Protein AF-A0A9W8DSB2-F1 (afdb_monomer_lite)

Sequence (315 aa):
MNAPDRFEMFVLPEGVKKISMTKDTKLPNCMVFDIQKEDHTIGNTLRYKLLENPKVLYAAYKVPHPLEYHTLVKVQTTPDTTPLAALQSAIQQLIIEYGNIRTKFEMELVRVRPTAGSAAAGAGSSQYDQSGADATGGYGMSQGSSVGANIDSADTLEDVTVTIDLEENTSARDISVVFGKNSIKAGLKGQKPIIDGLLSQAIDVEESTWSIADKKQLEIHLEKANKQKWWDCVIKGDPKIDTTKLVPDNSRLSDLDSEARAAVEKMMYDQRQKLAGNPTSDEQKRQEVFRKFQEQHPEMDFSNAKFGGFLNQSS

Foldseek 3Di:
DPQDDPCLLADDDPPDDQWDKDADPVDPLKIKIKGASADCVVQVLLQVLLVVDPQWPDWHKDDPDPSGNIMIIMTHGHPVDHRVVSSVVSVVVVVVVVVVVVVVVVVVCVVPPPPPDDDDDDDDDDDDDDDDDDDDDDDDDDDDDDDDWPWAWDWDLWKIKTKTWDDAPDDPVQWDWDDDQFWIFIDGPPDDTPGGAGAQHGFDRVPWDWDDDPSTMIMTMTTGPRSLDIGQPGHPPDPGRPCVPDPPPPPPLPVDDPVSSVVVVLVVQQVVCVVVVHHGPVRVVVVVVVVVVCVVCVVDDCQPPDDPPDNPPDD

Secondary structure (DSSP, 8-state):
--PPPGGGGTPPPTT--SEEEEE-SSSTTEEEEEEET--HHHHHHHHHHHHTSTTEEEEEEE-S-TTS-EEEEEEEE-TTS-HHHHHHHHHHHHHHHHHHHHHHHHHHHHHHS--SS---------------------------------EEEEE-SSEEEEEEE--TT--GGGEEEEEETTEEEEEETTS--SEEEEBSS-EEEEEEEEEEETTTEEEEEEEESSTT---S-SBTTSPPP-GGG----GGGTTSS-HHHHHHHHHHHHHHHHHHTTPPPHHHHHHHHHHHHHHHH-TTS--TT---TT------

Radius of gyration: 28.66 Å; chains: 1; bounding box: 54×84×80 Å

Structure (mmCIF, N/CA/C/O backbone):
data_AF-A0A9W8DSB2-F1
#
_entry.id   AF-A0A9W8DSB2-F1
#
loop_
_atom_site.group_PDB
_atom_site.id
_atom_site.type_symbol
_atom_site.label_atom_id
_atom_site.label_alt_id
_atom_site.label_comp_id
_atom_site.label_asym_id
_atom_site.label_entity_id
_atom_site.label_seq_id
_atom_site.pdbx_PDB_ins_code
_atom_site.Cartn_x
_atom_site.Cartn_y
_atom_site.Cartn_z
_atom_site.occupancy
_atom_site.B_iso_or_equiv
_atom_site.auth_seq_id
_atom_site.auth_comp_id
_atom_site.auth_asym_id
_atom_site.auth_atom_id
_atom_site.pdbx_PDB_model_num
ATOM 1 N N . MET A 1 1 ? 32.624 0.885 -1.873 1.00 71.44 1 MET A N 1
ATOM 2 C CA . MET A 1 1 ? 32.753 2.279 -2.348 1.00 71.44 1 MET A CA 1
ATOM 3 C C . MET A 1 1 ? 31.712 2.651 -3.417 1.00 71.44 1 MET A C 1
ATOM 5 O O . MET A 1 1 ? 31.837 3.719 -3.984 1.00 71.44 1 MET A O 1
ATOM 9 N N . ASN A 1 2 ? 30.672 1.827 -3.650 1.00 83.81 2 ASN A N 1
ATOM 10 C CA . ASN A 1 2 ? 29.614 2.085 -4.648 1.00 83.81 2 ASN A CA 1
ATOM 11 C C . ASN A 1 2 ? 28.208 2.131 -4.015 1.00 83.81 2 ASN A C 1
ATOM 13 O O . ASN A 1 2 ? 27.216 1.933 -4.707 1.00 83.81 2 ASN A O 1
ATOM 17 N N . ALA A 1 3 ? 28.121 2.289 -2.691 1.00 82.88 3 ALA A N 1
ATOM 18 C CA . ALA A 1 3 ? 26.828 2.464 -2.044 1.00 82.88 3 ALA A CA 1
ATOM 19 C C . ALA A 1 3 ? 26.376 3.913 -2.287 1.00 82.88 3 ALA A C 1
ATOM 21 O O . ALA A 1 3 ? 27.183 4.808 -2.024 1.00 82.88 3 ALA A O 1
ATOM 22 N N . PRO A 1 4 ? 25.153 4.138 -2.794 1.00 83.38 4 PRO A N 1
ATOM 23 C CA . PRO A 1 4 ? 24.618 5.482 -2.967 1.00 83.38 4 PRO A CA 1
ATOM 24 C C . PRO A 1 4 ? 24.458 6.177 -1.613 1.00 83.38 4 PRO A C 1
ATOM 26 O O . PRO A 1 4 ? 24.331 5.521 -0.569 1.00 83.38 4 PRO A O 1
ATOM 29 N N . ASP A 1 5 ? 24.447 7.506 -1.627 1.00 88.06 5 ASP A N 1
ATOM 30 C CA . ASP A 1 5 ? 24.280 8.274 -0.402 1.00 88.06 5 ASP A CA 1
ATOM 31 C C . ASP A 1 5 ? 22.864 8.101 0.162 1.00 88.06 5 ASP A C 1
ATOM 33 O O . ASP A 1 5 ? 21.866 8.096 -0.558 1.00 88.06 5 ASP A O 1
ATOM 37 N N . ARG A 1 6 ? 22.743 7.997 1.493 1.00 88.12 6 ARG A N 1
ATOM 38 C CA . ARG A 1 6 ? 21.449 7.731 2.153 1.00 88.12 6 ARG A CA 1
ATOM 39 C C . ARG A 1 6 ? 20.383 8.786 1.855 1.00 88.12 6 ARG A C 1
ATOM 41 O O . ARG A 1 6 ? 19.202 8.462 1.838 1.00 88.12 6 ARG A O 1
ATOM 48 N N . PHE A 1 7 ? 20.771 10.044 1.636 1.00 87.69 7 PHE A N 1
ATOM 49 C CA . PHE A 1 7 ? 19.803 11.104 1.342 1.00 87.69 7 PHE A CA 1
ATOM 50 C C . PHE A 1 7 ? 19.106 10.894 -0.008 1.00 87.69 7 PHE A C 1
ATOM 52 O O . PHE A 1 7 ? 17.983 11.360 -0.193 1.00 87.69 7 PHE A O 1
ATOM 59 N N . GLU A 1 8 ? 19.717 10.149 -0.936 1.00 85.75 8 GLU A N 1
ATOM 60 C CA . GLU A 1 8 ? 19.116 9.835 -2.233 1.00 85.75 8 GLU A CA 1
ATOM 61 C C . GLU A 1 8 ? 17.850 8.981 -2.105 1.00 85.75 8 GLU A C 1
ATOM 63 O O . GLU A 1 8 ? 17.114 8.851 -3.082 1.00 85.75 8 GLU A O 1
ATOM 68 N N . MET A 1 9 ? 17.572 8.424 -0.922 1.00 84.94 9 MET A N 1
ATOM 69 C CA . MET A 1 9 ? 16.343 7.690 -0.617 1.00 84.94 9 MET A CA 1
ATOM 70 C C . MET A 1 9 ? 15.102 8.588 -0.648 1.00 84.94 9 MET A C 1
ATOM 72 O O . MET A 1 9 ? 14.045 8.159 -1.099 1.00 84.94 9 MET A O 1
ATOM 76 N N . PHE A 1 10 ? 15.232 9.843 -0.207 1.00 87.69 10 PHE A N 1
ATOM 77 C CA . PHE A 1 10 ? 14.092 10.744 0.005 1.00 87.69 10 PHE A CA 1
ATOM 78 C C . PHE A 1 10 ? 14.250 12.118 -0.662 1.00 87.69 10 PHE A C 1
ATOM 80 O O . PHE A 1 10 ? 13.258 12.814 -0.882 1.00 87.69 10 PHE A O 1
ATOM 87 N N . VAL A 1 11 ? 15.471 12.525 -1.025 1.00 89.56 11 VAL A N 1
ATOM 88 C CA . VAL A 1 11 ? 15.722 13.798 -1.712 1.00 89.56 11 VAL A CA 1
ATOM 89 C C . VAL A 1 11 ? 15.576 13.618 -3.216 1.00 89.56 11 VAL A C 1
ATOM 91 O O . VAL A 1 11 ? 16.201 12.743 -3.819 1.00 89.56 11 VAL A O 1
ATOM 94 N N . LEU A 1 12 ? 14.763 14.472 -3.841 1.00 91.06 12 LEU A N 1
ATOM 95 C CA . LEU A 1 12 ? 14.655 14.499 -5.293 1.00 91.06 12 LEU A CA 1
ATOM 96 C C . LEU A 1 12 ? 15.868 15.184 -5.933 1.00 91.06 12 LEU A C 1
ATOM 98 O O . LEU A 1 12 ? 16.199 16.301 -5.533 1.00 91.06 12 LEU A O 1
ATOM 102 N N . PRO A 1 13 ? 16.488 14.566 -6.954 1.00 87.94 13 PRO A N 1
ATOM 103 C CA . PRO A 1 13 ? 17.501 15.223 -7.766 1.00 87.94 13 PRO A CA 1
ATOM 104 C C . PRO A 1 13 ? 16.921 16.411 -8.536 1.00 87.94 13 PRO A C 1
ATOM 106 O O . PRO A 1 13 ? 15.733 16.442 -8.875 1.00 87.94 13 PRO A O 1
ATOM 109 N N . GLU A 1 14 ? 17.780 17.372 -8.864 1.00 89.75 14 GLU A N 1
ATOM 110 C CA . GLU A 1 14 ? 17.398 18.530 -9.666 1.00 89.75 14 GLU A CA 1
ATOM 111 C C . GLU A 1 14 ? 16.866 18.094 -11.044 1.00 89.75 14 GLU A C 1
ATOM 113 O O . GLU A 1 14 ? 17.413 17.208 -11.699 1.00 89.75 14 GLU A O 1
ATOM 118 N N . GLY A 1 15 ? 15.749 18.688 -11.473 1.00 90.06 15 GLY A N 1
ATOM 119 C CA . GLY A 1 15 ? 15.098 18.371 -12.749 1.00 90.06 15 GLY A CA 1
ATOM 120 C C . GLY A 1 15 ? 14.190 17.132 -12.747 1.00 90.06 15 GLY A C 1
ATOM 121 O O . GLY A 1 15 ? 13.459 16.927 -13.718 1.00 90.06 15 GLY A O 1
ATOM 122 N N . VAL A 1 16 ? 14.156 16.336 -11.670 1.00 90.81 16 VAL A N 1
ATOM 123 C CA . VAL A 1 16 ? 13.262 15.170 -11.553 1.00 90.81 16 VAL A CA 1
ATOM 124 C C . VAL A 1 16 ? 11.917 15.584 -10.947 1.00 90.81 16 VAL A C 1
ATOM 126 O O . VAL A 1 16 ? 11.853 16.276 -9.933 1.00 90.81 16 VAL A O 1
ATOM 129 N N . LYS A 1 17 ? 10.807 15.152 -11.559 1.00 94.00 17 LYS A N 1
ATOM 130 C CA . LYS A 1 17 ? 9.456 15.372 -11.011 1.00 94.00 17 LYS A CA 1
ATOM 131 C C . LYS A 1 17 ? 9.128 14.319 -9.955 1.00 94.00 17 LYS A C 1
ATOM 133 O O . LYS A 1 17 ? 9.398 13.143 -10.168 1.00 94.00 17 LYS A O 1
ATOM 138 N N . LYS A 1 18 ? 8.447 14.723 -8.873 1.00 94.44 18 LYS A N 1
ATOM 139 C CA . LYS A 1 18 ? 7.956 13.797 -7.830 1.00 94.44 18 LYS A CA 1
ATOM 140 C C . LYS A 1 18 ? 7.034 12.722 -8.385 1.00 94.44 18 LYS A C 1
ATOM 142 O O . LYS A 1 18 ? 7.119 11.578 -7.962 1.00 94.44 18 LYS A O 1
ATOM 147 N N . ILE A 1 19 ? 6.158 13.098 -9.312 1.00 95.94 19 ILE A N 1
ATOM 148 C CA . ILE A 1 19 ? 5.209 12.181 -9.936 1.00 95.94 19 ILE A CA 1
ATOM 149 C C . ILE A 1 19 ? 5.283 12.362 -11.446 1.00 95.94 19 ILE A C 1
ATOM 151 O O . ILE A 1 19 ? 5.191 13.486 -11.952 1.00 95.94 19 ILE A O 1
ATOM 155 N N . SER A 1 20 ? 5.409 11.253 -12.164 1.00 95.94 20 SER A N 1
ATOM 156 C CA . SER A 1 20 ? 5.151 11.194 -13.599 1.00 95.94 20 SER A CA 1
ATOM 157 C C . SER A 1 20 ? 3.999 10.231 -13.885 1.00 95.94 20 SER A C 1
ATOM 159 O O . SER A 1 20 ? 3.699 9.347 -13.084 1.00 95.94 20 SER A O 1
ATOM 161 N N . MET A 1 21 ? 3.286 10.455 -14.989 1.00 95.88 21 MET A N 1
ATOM 162 C CA . MET A 1 21 ? 2.098 9.679 -15.340 1.00 95.88 21 MET A CA 1
ATOM 163 C C . MET A 1 21 ? 2.177 9.195 -16.782 1.00 95.88 21 MET A C 1
ATOM 165 O O . MET A 1 21 ? 2.425 9.980 -17.699 1.00 95.88 21 MET A O 1
ATOM 169 N N . THR A 1 22 ? 1.910 7.909 -16.973 1.00 96.06 22 THR A N 1
ATOM 170 C CA . THR A 1 22 ? 1.941 7.246 -18.276 1.00 96.06 22 THR A CA 1
ATOM 171 C C . THR A 1 22 ? 0.626 6.511 -18.481 1.00 96.06 22 THR A C 1
ATOM 173 O O . THR A 1 22 ? 0.212 5.713 -17.642 1.00 96.06 22 THR A O 1
ATOM 176 N N . LYS A 1 23 ? -0.061 6.783 -19.593 1.00 95.00 23 LYS A N 1
ATOM 177 C CA . LYS A 1 23 ? -1.275 6.041 -19.963 1.00 95.00 23 LYS A CA 1
ATOM 178 C C . LYS A 1 23 ? -0.891 4.633 -20.413 1.00 95.00 23 LYS A C 1
ATOM 180 O O . LYS A 1 23 ? 0.053 4.477 -21.185 1.00 95.00 23 LYS A O 1
ATOM 185 N N . ASP A 1 24 ? -1.624 3.625 -19.953 1.00 88.31 24 ASP A N 1
ATOM 186 C CA . ASP A 1 24 ? -1.432 2.254 -20.424 1.00 88.31 24 ASP A CA 1
ATOM 187 C C . ASP A 1 24 ? -2.082 2.106 -21.808 1.00 88.31 24 ASP A C 1
ATOM 189 O O . ASP A 1 24 ? -3.239 2.474 -22.006 1.00 88.31 24 ASP A O 1
ATOM 193 N N . THR A 1 25 ? -1.328 1.612 -22.789 1.00 90.69 25 THR A N 1
ATOM 194 C CA . THR A 1 25 ? -1.820 1.430 -24.164 1.00 90.69 25 THR A CA 1
ATOM 195 C C . THR A 1 25 ? -2.584 0.124 -24.353 1.00 90.69 25 THR A C 1
ATOM 197 O O . THR A 1 25 ? -3.307 -0.017 -25.336 1.00 90.69 25 THR A O 1
ATOM 200 N N . LYS A 1 26 ? -2.428 -0.836 -23.434 1.00 89.38 26 LYS A N 1
ATOM 201 C CA . LYS A 1 26 ? -3.047 -2.164 -23.506 1.00 89.38 26 LYS A CA 1
ATOM 202 C C . LYS A 1 26 ? -4.415 -2.191 -22.837 1.00 89.38 26 LYS A C 1
ATOM 204 O O . LYS A 1 26 ? -5.264 -2.979 -23.241 1.00 89.38 26 LYS A O 1
ATOM 209 N N . LEU A 1 27 ? -4.619 -1.367 -21.809 1.00 89.44 27 LEU A N 1
ATOM 210 C CA . LEU A 1 27 ? -5.852 -1.345 -21.025 1.00 89.44 27 LEU A CA 1
ATOM 211 C C . LEU A 1 27 ? -6.581 -0.003 -21.160 1.00 89.44 27 LEU A C 1
ATOM 213 O O . LEU A 1 27 ? -5.971 1.048 -20.951 1.00 89.44 27 LEU A O 1
ATOM 217 N N . PRO A 1 28 ? -7.896 -0.008 -21.448 1.00 93.12 28 PRO A N 1
ATOM 218 C CA . PRO A 1 28 ? -8.671 1.219 -21.491 1.00 93.12 28 PRO A CA 1
ATOM 219 C C . PRO A 1 28 ? -8.768 1.835 -20.094 1.00 93.12 28 PRO A C 1
ATOM 221 O O . PRO A 1 28 ? -8.878 1.128 -19.089 1.00 93.12 28 PRO A O 1
ATOM 224 N N . ASN A 1 29 ? -8.760 3.168 -20.058 1.00 94.31 29 ASN A N 1
ATOM 225 C CA . ASN A 1 29 ? -8.905 3.968 -18.843 1.00 94.31 29 ASN A CA 1
ATOM 226 C C . ASN A 1 29 ? -7.949 3.547 -17.712 1.00 94.31 29 ASN A C 1
ATOM 228 O O . ASN A 1 29 ? -8.331 3.436 -16.546 1.00 94.31 29 ASN A O 1
ATOM 232 N N . CYS A 1 30 ? -6.698 3.275 -18.082 1.00 95.75 30 CYS A N 1
ATOM 233 C CA . CYS A 1 30 ? -5.659 2.832 -17.172 1.00 95.75 30 CYS A CA 1
ATOM 234 C C . CYS A 1 30 ? -4.440 3.760 -17.237 1.00 95.75 30 CYS A C 1
ATOM 236 O O . CYS A 1 30 ? -4.048 4.247 -18.302 1.00 95.75 30 CYS A O 1
ATOM 238 N N . MET A 1 31 ? -3.850 4.027 -16.075 1.00 96.62 31 MET A N 1
ATOM 239 C CA . MET A 1 31 ? -2.702 4.910 -15.917 1.00 96.62 31 MET A CA 1
ATOM 240 C C . MET A 1 31 ? -1.724 4.323 -14.905 1.00 96.62 31 MET A C 1
ATOM 242 O O . MET A 1 31 ? -2.127 3.728 -13.906 1.00 96.62 31 MET A O 1
ATOM 246 N N . VAL A 1 32 ? -0.437 4.507 -15.174 1.00 96.56 32 VAL A N 1
ATOM 247 C CA . VAL A 1 32 ? 0.658 4.199 -14.258 1.00 96.56 32 VAL A CA 1
ATOM 248 C C . VAL A 1 32 ? 1.235 5.515 -13.756 1.00 96.56 32 VAL A C 1
ATOM 250 O O . VAL A 1 32 ? 1.594 6.381 -14.554 1.00 96.56 32 VAL A O 1
ATOM 253 N N . PHE A 1 33 ? 1.312 5.652 -12.440 1.00 97.44 33 PHE A N 1
ATOM 254 C CA . PHE A 1 33 ? 1.936 6.762 -11.738 1.00 97.44 33 PHE A CA 1
ATOM 255 C C . PHE A 1 33 ? 3.288 6.297 -11.211 1.00 97.44 33 PHE A C 1
ATOM 257 O O . PHE A 1 33 ? 3.345 5.356 -10.425 1.00 97.44 33 PHE A O 1
ATOM 264 N N . ASP A 1 34 ? 4.363 6.938 -11.651 1.00 96.56 34 ASP A N 1
ATOM 265 C CA . ASP A 1 34 ? 5.704 6.730 -11.108 1.00 96.56 34 ASP A CA 1
ATOM 266 C C . ASP A 1 34 ? 5.967 7.806 -10.057 1.00 96.56 34 ASP A C 1
ATOM 268 O O . ASP A 1 34 ? 6.011 8.997 -10.384 1.00 96.56 34 ASP A O 1
ATOM 272 N N . ILE A 1 35 ? 6.065 7.376 -8.800 1.00 96.62 35 ILE A N 1
ATOM 273 C CA . ILE A 1 35 ? 6.246 8.232 -7.634 1.00 96.62 35 ILE A CA 1
ATOM 274 C C . ILE A 1 35 ? 7.690 8.090 -7.161 1.00 96.62 35 ILE A C 1
ATOM 276 O O . ILE A 1 35 ? 8.095 7.066 -6.612 1.00 96.62 35 ILE A O 1
ATOM 280 N N . GLN A 1 36 ? 8.462 9.145 -7.380 1.00 96.44 36 GLN A N 1
ATOM 281 C CA . GLN A 1 36 ? 9.886 9.203 -7.091 1.00 96.44 36 GLN A CA 1
ATOM 282 C C . GLN A 1 36 ? 10.143 9.422 -5.605 1.00 96.44 36 GLN A C 1
ATOM 284 O O . GLN A 1 36 ? 9.466 10.222 -4.960 1.00 96.44 36 GLN A O 1
ATOM 289 N N . LYS A 1 37 ? 11.196 8.796 -5.090 1.00 94.56 37 LYS A N 1
ATOM 290 C CA . LYS A 1 37 ? 11.661 8.910 -3.701 1.00 94.56 37 LYS A CA 1
ATOM 291 C C . LYS A 1 37 ? 10.574 8.529 -2.702 1.00 94.56 37 LYS A C 1
ATOM 293 O O . LYS A 1 37 ? 10.278 9.298 -1.795 1.00 94.56 37 LYS A O 1
ATOM 298 N N . GLU A 1 38 ? 9.919 7.405 -2.971 1.00 95.19 38 GLU A N 1
ATOM 299 C CA . GLU A 1 38 ? 8.872 6.803 -2.146 1.00 95.19 38 GLU A CA 1
ATOM 300 C C . GLU A 1 38 ? 8.970 5.280 -2.216 1.00 95.19 38 GLU A C 1
ATOM 302 O O . GLU A 1 38 ? 9.441 4.718 -3.210 1.00 95.19 38 GLU A O 1
ATOM 307 N N . ASP A 1 39 ? 8.466 4.623 -1.180 1.00 92.81 39 ASP A N 1
ATOM 308 C CA . ASP A 1 39 ? 8.553 3.182 -0.981 1.00 92.81 39 ASP A CA 1
ATOM 309 C C . ASP A 1 39 ? 7.169 2.542 -0.743 1.00 92.81 39 ASP A C 1
ATOM 311 O O . ASP A 1 39 ? 6.109 3.099 -1.067 1.00 92.81 39 ASP A O 1
ATOM 315 N N . HIS A 1 40 ? 7.178 1.334 -0.171 1.00 93.31 40 HIS A N 1
ATOM 316 C CA . HIS A 1 40 ? 5.978 0.579 0.171 1.00 93.31 40 HIS A CA 1
ATOM 317 C C . HIS A 1 40 ? 5.023 1.349 1.090 1.00 93.31 40 HIS A C 1
ATOM 319 O O . HIS A 1 40 ? 3.821 1.101 1.015 1.00 93.31 40 HIS A O 1
ATOM 325 N N . THR A 1 41 ? 5.511 2.294 1.898 1.00 91.06 41 THR A N 1
ATOM 326 C CA . THR A 1 41 ? 4.692 3.091 2.819 1.00 91.06 41 THR A CA 1
ATOM 327 C C . THR A 1 41 ? 3.590 3.818 2.058 1.00 91.06 41 THR A C 1
ATOM 329 O O . THR A 1 41 ? 2.405 3.626 2.334 1.00 91.06 41 THR A O 1
ATOM 332 N N . ILE A 1 42 ? 3.950 4.600 1.036 1.00 93.62 42 ILE A N 1
ATOM 333 C CA . ILE A 1 42 ? 2.967 5.300 0.201 1.00 93.62 42 ILE A CA 1
ATOM 334 C C . ILE A 1 42 ? 2.313 4.340 -0.793 1.00 93.62 42 ILE A C 1
ATOM 336 O O . ILE A 1 42 ? 1.100 4.410 -0.997 1.00 93.62 42 ILE A O 1
ATOM 340 N N . GLY A 1 43 ? 3.081 3.425 -1.391 1.00 92.38 43 GLY A N 1
ATOM 341 C CA . GLY A 1 43 ? 2.567 2.487 -2.391 1.00 92.38 43 GLY A CA 1
ATOM 342 C C . GLY A 1 43 ? 1.398 1.643 -1.883 1.00 92.38 43 GLY A C 1
ATOM 343 O O . GLY A 1 43 ? 0.335 1.602 -2.510 1.00 92.38 43 GLY A O 1
ATOM 344 N N . ASN A 1 44 ? 1.575 1.014 -0.722 1.00 92.50 44 ASN A N 1
ATOM 345 C CA . ASN A 1 44 ? 0.574 0.141 -0.122 1.00 92.50 44 ASN A CA 1
ATOM 346 C C . ASN A 1 44 ? -0.629 0.934 0.395 1.00 92.50 44 ASN A C 1
ATOM 348 O O . ASN A 1 44 ? -1.773 0.565 0.131 1.00 92.50 44 ASN A O 1
ATOM 352 N N . THR A 1 45 ? -0.377 2.071 1.050 1.00 94.06 45 THR A N 1
ATOM 353 C CA . THR A 1 45 ? -1.432 2.960 1.559 1.00 94.06 45 THR A CA 1
ATOM 354 C C . THR A 1 45 ? -2.347 3.442 0.433 1.00 94.06 45 THR A C 1
ATOM 356 O O . THR A 1 45 ? -3.572 3.345 0.531 1.00 94.06 45 THR A O 1
ATOM 359 N N . LEU A 1 46 ? -1.770 3.911 -0.678 1.00 96.12 46 LEU A N 1
ATOM 360 C CA . LEU A 1 46 ? -2.548 4.333 -1.841 1.00 96.12 46 LEU A CA 1
ATOM 361 C C . LEU A 1 46 ? -3.304 3.166 -2.468 1.00 96.12 46 LEU A C 1
ATOM 363 O O . LEU A 1 46 ? -4.464 3.338 -2.835 1.00 96.12 46 LEU A O 1
ATOM 367 N N . ARG A 1 47 ? -2.678 1.987 -2.585 1.00 94.94 47 ARG A N 1
ATOM 368 C CA . ARG A 1 47 ? -3.340 0.792 -3.124 1.00 94.94 47 ARG A CA 1
ATOM 369 C C . ARG A 1 47 ? -4.599 0.461 -2.330 1.00 94.94 47 ARG A C 1
ATOM 371 O O . ARG A 1 47 ? -5.652 0.322 -2.945 1.00 94.94 47 ARG A O 1
ATOM 378 N N . TYR A 1 48 ? -4.504 0.352 -1.005 1.00 94.94 48 TYR A N 1
ATOM 379 C CA . TYR A 1 48 ? -5.665 0.042 -0.169 1.00 94.94 48 TYR A CA 1
ATOM 380 C C . TYR A 1 48 ? -6.763 1.084 -0.334 1.00 94.94 48 TYR A C 1
ATOM 382 O O . TYR A 1 48 ? -7.897 0.732 -0.651 1.00 94.94 48 TYR A O 1
ATOM 390 N N . LYS A 1 49 ? -6.406 2.370 -0.251 1.00 96.75 49 LYS A N 1
ATOM 391 C CA . LYS A 1 49 ? -7.394 3.440 -0.372 1.00 96.75 49 LYS A CA 1
ATOM 392 C C . LYS A 1 49 ? -8.077 3.482 -1.738 1.00 96.75 49 LYS A C 1
ATOM 394 O O . LYS A 1 49 ? -9.264 3.778 -1.843 1.00 96.75 49 LYS A O 1
ATOM 399 N N . LEU A 1 50 ? -7.337 3.193 -2.803 1.00 96.44 50 LEU A N 1
ATOM 400 C CA . LEU A 1 50 ? -7.892 3.116 -4.151 1.00 96.44 50 LEU A CA 1
ATOM 401 C C . LEU A 1 50 ? -8.876 1.952 -4.300 1.00 96.44 50 LEU A C 1
ATOM 403 O O . LEU A 1 50 ? -9.890 2.124 -4.970 1.00 96.44 50 LEU A O 1
ATOM 407 N N . LEU A 1 51 ? -8.598 0.801 -3.680 1.00 95.50 51 LEU A N 1
ATOM 408 C CA . LEU A 1 51 ? -9.459 -0.386 -3.747 1.00 95.50 51 LEU A CA 1
ATOM 409 C C . LEU A 1 51 ? -10.780 -0.230 -2.977 1.00 95.50 51 LEU A C 1
ATOM 411 O O . LEU A 1 51 ? -11.727 -0.955 -3.264 1.00 95.50 51 LEU A O 1
ATOM 415 N N . GLU A 1 52 ? -10.889 0.735 -2.062 1.00 94.81 52 GLU A N 1
ATOM 416 C CA . GLU A 1 52 ? -12.167 1.080 -1.418 1.00 94.81 52 GLU A CA 1
ATOM 417 C C . GLU A 1 52 ? -13.141 1.797 -2.367 1.00 94.81 52 GLU A C 1
ATOM 419 O O . GLU A 1 52 ? -14.351 1.816 -2.134 1.00 94.81 52 GLU A O 1
ATOM 424 N N . ASN A 1 53 ? -12.641 2.419 -3.440 1.00 93.19 53 ASN A N 1
ATOM 425 C CA . ASN A 1 53 ? -13.482 3.146 -4.380 1.00 93.19 53 ASN A CA 1
ATOM 426 C C . ASN A 1 53 ? -14.115 2.173 -5.393 1.00 93.19 53 ASN A C 1
ATOM 428 O O . ASN A 1 53 ? -13.398 1.648 -6.244 1.00 93.19 53 ASN A O 1
ATOM 432 N N . PRO A 1 54 ? -15.453 2.009 -5.428 1.00 95.44 54 PRO A N 1
ATOM 433 C CA . PRO A 1 54 ? -16.112 1.059 -6.332 1.00 95.44 54 PRO A CA 1
ATOM 434 C C . PRO A 1 54 ? -15.940 1.404 -7.820 1.00 95.44 54 PRO A C 1
ATOM 436 O O . PRO A 1 54 ? -16.199 0.576 -8.689 1.00 95.44 54 PRO A O 1
ATOM 439 N N . LYS A 1 55 ? -15.509 2.631 -8.144 1.00 95.75 55 LYS A N 1
ATOM 440 C CA . LYS A 1 55 ? -15.200 3.045 -9.520 1.00 95.75 55 LYS A CA 1
ATOM 441 C C . LYS A 1 55 ? -13.799 2.625 -9.971 1.00 95.75 55 LYS A C 1
ATOM 443 O O . LYS A 1 55 ? -13.488 2.801 -11.152 1.00 95.75 55 LYS A O 1
ATOM 448 N N . VAL A 1 56 ? -12.960 2.110 -9.072 1.00 96.44 56 VAL A N 1
ATOM 449 C CA . VAL A 1 56 ? -11.632 1.558 -9.363 1.00 96.44 56 VAL A CA 1
ATOM 450 C C . VAL A 1 56 ? -11.777 0.060 -9.610 1.00 96.44 56 VAL A C 1
ATOM 452 O O . VAL A 1 56 ? -12.195 -0.691 -8.740 1.00 96.44 56 VAL A O 1
ATOM 455 N N . LEU A 1 57 ? -11.431 -0.373 -10.820 1.00 93.06 57 LEU A N 1
ATOM 456 C CA . LEU A 1 57 ? -11.493 -1.778 -11.232 1.00 93.06 57 LEU A CA 1
ATOM 457 C C . LEU A 1 57 ? -10.219 -2.534 -10.856 1.00 93.06 57 LEU A C 1
ATOM 459 O O . LEU A 1 57 ? -10.245 -3.736 -10.614 1.00 93.06 57 LEU A O 1
ATOM 463 N N . TYR A 1 58 ? -9.091 -1.826 -10.853 1.00 93.19 58 TYR A N 1
ATOM 464 C CA . TYR A 1 58 ? -7.788 -2.392 -10.551 1.00 93.19 58 TYR A CA 1
ATOM 465 C C . TYR A 1 58 ? -6.893 -1.324 -9.935 1.00 93.19 58 TYR A C 1
ATOM 467 O O . TYR A 1 58 ? -6.747 -0.232 -10.491 1.00 93.19 58 TYR A O 1
ATOM 475 N N . ALA A 1 59 ? -6.252 -1.662 -8.820 1.00 94.75 59 ALA A N 1
ATOM 476 C CA . ALA A 1 59 ? -5.166 -0.887 -8.249 1.00 94.75 59 ALA A CA 1
ATOM 477 C C . ALA A 1 59 ? -4.078 -1.831 -7.737 1.00 94.75 59 ALA A C 1
ATOM 479 O O . ALA A 1 59 ? -4.327 -2.736 -6.938 1.00 94.75 59 ALA A O 1
ATOM 480 N N . ALA A 1 60 ? -2.854 -1.613 -8.197 1.00 91.31 60 ALA A N 1
ATOM 481 C CA . ALA A 1 60 ? -1.684 -2.335 -7.728 1.00 91.31 60 ALA A CA 1
ATOM 482 C C . ALA A 1 60 ? -0.496 -1.388 -7.662 1.00 91.31 60 ALA A C 1
ATOM 484 O O . ALA A 1 60 ? -0.427 -0.420 -8.422 1.00 91.31 60 ALA A O 1
ATOM 485 N N . TYR A 1 61 ? 0.459 -1.698 -6.795 1.00 95.62 61 TYR A N 1
ATOM 486 C CA . TYR A 1 61 ? 1.737 -1.008 -6.769 1.00 95.62 61 TYR A CA 1
ATOM 487 C C . TYR A 1 61 ? 2.881 -2.011 -6.866 1.00 95.62 61 TYR A C 1
ATOM 489 O O . TYR A 1 61 ? 2.706 -3.194 -6.574 1.00 95.62 61 TYR A O 1
ATOM 497 N N . LYS A 1 62 ? 4.048 -1.538 -7.293 1.00 89.69 62 LYS A N 1
ATOM 498 C CA . LYS A 1 62 ? 5.298 -2.290 -7.199 1.00 89.69 62 LYS A CA 1
ATOM 499 C C . LYS A 1 62 ? 6.478 -1.347 -7.022 1.00 89.69 62 LYS A C 1
ATOM 501 O O . LYS A 1 62 ? 6.486 -0.259 -7.599 1.00 89.69 62 LYS A O 1
ATOM 506 N N . VAL A 1 63 ? 7.481 -1.808 -6.288 1.00 92.81 63 VAL A N 1
ATOM 507 C CA . VAL A 1 63 ? 8.827 -1.229 -6.284 1.00 92.81 63 VAL A CA 1
ATOM 508 C C . VAL A 1 63 ? 9.629 -2.003 -7.334 1.00 92.81 63 VAL A C 1
ATOM 510 O O . VAL A 1 63 ? 9.786 -3.214 -7.175 1.00 92.81 63 VAL A O 1
ATOM 513 N N . PRO A 1 64 ? 10.050 -1.382 -8.453 1.00 88.62 64 PRO A N 1
ATOM 514 C CA . PRO A 1 64 ? 10.686 -2.107 -9.556 1.00 88.62 64 PRO A CA 1
ATOM 515 C C . PRO A 1 64 ? 11.979 -2.811 -9.159 1.00 88.62 64 PRO A C 1
ATOM 517 O O . PRO A 1 64 ? 12.238 -3.915 -9.637 1.00 88.62 64 PRO A O 1
ATOM 520 N N . HIS A 1 65 ? 12.759 -2.189 -8.274 1.00 89.19 65 HIS A N 1
ATOM 521 C CA . HIS A 1 65 ? 13.994 -2.753 -7.759 1.00 89.19 65 HIS A CA 1
ATOM 522 C C . HIS A 1 65 ? 14.297 -2.221 -6.343 1.00 89.19 65 HIS A C 1
ATOM 524 O O . HIS A 1 65 ? 14.147 -1.023 -6.121 1.00 89.19 65 HIS A O 1
ATOM 530 N N . PRO A 1 66 ? 14.791 -3.043 -5.391 1.00 87.50 66 PRO A N 1
ATOM 531 C CA . PRO A 1 66 ? 15.071 -2.599 -4.015 1.00 87.50 66 PRO A CA 1
ATOM 532 C C . PRO A 1 66 ? 16.120 -1.482 -3.879 1.00 87.50 66 PRO A C 1
ATOM 534 O O . PRO A 1 66 ? 16.160 -0.788 -2.870 1.00 87.50 66 PRO A O 1
ATOM 537 N N . LEU A 1 67 ? 16.992 -1.323 -4.881 1.00 87.75 67 LEU A N 1
ATOM 538 C CA . LEU A 1 67 ? 18.004 -0.254 -4.928 1.00 87.75 67 LEU A CA 1
ATOM 539 C C . LEU A 1 67 ? 17.509 1.028 -5.621 1.00 87.75 67 LEU A C 1
ATOM 541 O O . LEU A 1 67 ? 18.258 1.998 -5.700 1.00 87.75 67 LEU A O 1
ATOM 545 N N . GLU A 1 68 ? 16.277 1.038 -6.136 1.00 84.00 68 GLU A N 1
ATOM 546 C CA . GLU A 1 68 ? 15.660 2.201 -6.771 1.00 84.00 68 GLU A CA 1
ATOM 547 C C . GLU A 1 68 ? 14.540 2.737 -5.882 1.00 84.00 68 GLU A C 1
ATOM 549 O O . GLU A 1 68 ? 13.550 2.065 -5.601 1.00 84.00 68 GLU A O 1
ATOM 554 N N . TYR A 1 69 ? 14.682 3.985 -5.446 1.00 91.00 69 TYR A N 1
ATOM 555 C CA . TYR A 1 69 ? 13.730 4.616 -4.535 1.00 91.00 69 TYR A CA 1
ATOM 556 C C . TYR A 1 69 ? 12.577 5.234 -5.316 1.00 91.00 69 TYR A C 1
ATOM 558 O O . TYR A 1 69 ? 12.458 6.453 -5.393 1.00 91.00 69 TYR A O 1
ATOM 566 N N . HIS A 1 70 ? 11.766 4.410 -5.965 1.00 93.50 70 HIS A N 1
ATOM 567 C CA . HIS A 1 70 ? 10.518 4.852 -6.569 1.00 93.50 70 HIS A CA 1
ATOM 568 C C . HIS A 1 70 ? 9.488 3.730 -6.587 1.00 93.50 70 HIS A C 1
ATOM 570 O O . HIS A 1 70 ? 9.813 2.542 -6.604 1.00 93.50 70 HIS A O 1
ATOM 576 N N . THR A 1 71 ? 8.224 4.126 -6.603 1.00 94.19 71 THR A N 1
ATOM 577 C CA . THR A 1 71 ? 7.103 3.196 -6.590 1.00 94.19 71 THR A CA 1
ATOM 578 C C . THR A 1 71 ? 6.192 3.466 -7.774 1.00 94.19 71 THR A C 1
ATOM 580 O O . THR A 1 71 ? 5.799 4.604 -8.032 1.00 94.19 71 THR A O 1
ATOM 583 N N . LEU A 1 72 ? 5.818 2.403 -8.486 1.00 93.94 72 LEU A N 1
ATOM 584 C CA . LEU A 1 72 ? 4.869 2.467 -9.591 1.00 93.94 72 LEU A CA 1
ATOM 585 C C . LEU A 1 72 ? 3.485 2.062 -9.101 1.00 93.94 72 LEU A C 1
ATOM 587 O O . LEU A 1 72 ? 3.294 0.913 -8.713 1.00 93.94 72 LEU A O 1
ATOM 591 N N . VAL A 1 73 ? 2.514 2.968 -9.176 1.00 96.25 73 VAL A N 1
ATOM 592 C CA . VAL A 1 73 ? 1.105 2.706 -8.855 1.00 96.25 73 VAL A CA 1
ATOM 593 C C . VAL A 1 73 ? 0.308 2.641 -10.152 1.00 96.25 73 VAL A C 1
ATOM 595 O O . VAL A 1 73 ? 0.216 3.619 -10.888 1.00 96.25 73 VAL A O 1
ATOM 598 N N . LYS A 1 74 ? -0.281 1.486 -10.456 1.00 95.94 74 LYS A N 1
ATOM 599 C CA . LYS A 1 74 ? -1.129 1.274 -11.632 1.00 95.94 74 LYS A CA 1
ATOM 600 C C . LYS A 1 74 ? -2.591 1.276 -11.219 1.00 95.94 74 LYS A C 1
ATOM 602 O O . LYS A 1 74 ? -2.981 0.492 -10.359 1.00 95.94 74 LYS A O 1
ATOM 607 N N . VAL A 1 75 ? -3.389 2.116 -11.871 1.00 96.94 75 VAL A N 1
ATOM 608 C CA . VAL A 1 75 ? -4.812 2.299 -11.574 1.00 96.94 75 VAL A CA 1
ATOM 609 C C . VAL A 1 75 ? -5.626 2.169 -12.855 1.00 96.94 75 VAL A C 1
ATOM 611 O O . VAL A 1 75 ? -5.296 2.775 -13.875 1.00 96.94 75 VAL A O 1
ATOM 614 N N . GLN A 1 76 ? -6.698 1.387 -12.802 1.00 96.12 76 GLN A N 1
ATOM 615 C CA . GLN A 1 76 ? -7.714 1.293 -13.843 1.00 96.12 76 GLN A CA 1
ATOM 616 C C . GLN A 1 76 ? -9.075 1.609 -13.240 1.00 96.12 76 GLN A C 1
ATOM 618 O O . GLN A 1 76 ? -9.427 1.093 -12.179 1.00 96.12 76 GLN A O 1
ATOM 623 N N . THR A 1 77 ? -9.851 2.433 -13.932 1.00 97.75 77 THR A N 1
ATOM 624 C CA . THR A 1 77 ? -11.169 2.865 -13.465 1.00 97.75 77 THR A CA 1
ATOM 625 C C . THR A 1 77 ? -12.260 2.554 -14.478 1.00 97.75 77 THR A C 1
ATOM 627 O O . THR A 1 77 ? -12.014 2.375 -15.673 1.00 97.75 77 THR A O 1
ATOM 630 N N . THR A 1 78 ? -13.497 2.527 -13.994 1.00 96.25 78 THR A N 1
ATOM 631 C CA . THR A 1 78 ? -14.704 2.569 -14.830 1.00 96.25 78 THR A CA 1
ATOM 632 C C . THR A 1 78 ? -14.721 3.830 -15.708 1.00 96.25 78 THR A C 1
ATOM 634 O O . THR A 1 78 ? -14.110 4.831 -15.327 1.00 96.25 78 THR A O 1
ATOM 637 N N . PRO A 1 79 ? -15.416 3.831 -16.862 1.00 95.31 79 PRO A N 1
ATOM 638 C CA . PRO A 1 79 ? -15.485 4.994 -17.757 1.00 95.31 79 PRO A CA 1
ATOM 639 C C . PRO A 1 79 ? -16.018 6.281 -17.104 1.00 95.31 79 PRO A C 1
ATOM 641 O O . PRO A 1 79 ? -15.730 7.374 -17.586 1.00 95.31 79 PRO A O 1
ATOM 644 N N . ASP A 1 80 ? -16.750 6.161 -15.994 1.00 95.12 80 ASP A N 1
ATOM 645 C CA . ASP A 1 80 ? -17.363 7.279 -15.266 1.00 95.12 80 ASP A CA 1
ATOM 646 C C . ASP A 1 80 ? -16.358 8.131 -14.472 1.00 95.12 80 ASP A C 1
ATOM 648 O O . ASP A 1 80 ? -16.717 9.165 -13.901 1.00 95.12 80 ASP A O 1
ATOM 652 N N . THR A 1 81 ? -15.101 7.695 -14.359 1.00 96.31 81 THR A N 1
ATOM 653 C CA . THR A 1 81 ? -14.042 8.465 -13.702 1.00 96.31 81 THR A CA 1
ATOM 654 C C . THR A 1 81 ? -12.681 8.205 -14.335 1.00 96.31 81 THR A C 1
ATOM 656 O O . THR A 1 81 ? -12.461 7.193 -14.999 1.00 96.31 81 THR A O 1
ATOM 659 N N . THR A 1 82 ? -11.740 9.123 -14.127 1.00 97.38 82 THR A N 1
ATOM 660 C CA . THR A 1 82 ? -10.368 8.959 -14.617 1.00 97.38 82 THR A CA 1
ATOM 661 C C . THR A 1 82 ? -9.467 8.405 -13.509 1.00 97.38 82 THR A C 1
ATOM 663 O O . THR A 1 82 ? -9.678 8.739 -12.339 1.00 97.38 82 THR A O 1
ATOM 666 N N . PRO A 1 83 ? -8.411 7.638 -13.841 1.00 97.56 83 PRO A N 1
ATOM 667 C CA . PRO A 1 83 ? -7.450 7.152 -12.850 1.00 97.56 83 PRO A CA 1
ATOM 668 C C . PRO A 1 83 ? -6.811 8.274 -12.026 1.00 97.56 83 PRO A C 1
ATOM 670 O O . PRO A 1 83 ? -6.585 8.118 -10.830 1.00 97.56 83 PRO A O 1
ATOM 673 N N . LEU A 1 84 ? -6.563 9.428 -12.655 1.00 97.38 84 LEU A N 1
ATOM 674 C CA . LEU A 1 84 ? -6.028 10.609 -11.980 1.00 97.38 84 LEU A CA 1
ATOM 675 C C . LEU A 1 84 ? -7.015 11.160 -10.945 1.00 97.38 84 LEU A C 1
ATOM 677 O O . LEU A 1 84 ? -6.619 11.421 -9.813 1.00 97.38 84 LEU A O 1
ATOM 681 N N . ALA A 1 85 ? -8.292 11.301 -11.311 1.00 97.56 85 ALA A N 1
ATOM 682 C CA . ALA A 1 85 ? -9.320 11.767 -10.384 1.00 97.56 85 ALA A CA 1
ATOM 683 C C . ALA A 1 85 ? -9.514 10.789 -9.212 1.00 97.56 85 ALA A C 1
ATOM 685 O O . ALA A 1 85 ? -9.658 11.222 -8.069 1.00 97.56 85 ALA A O 1
ATOM 686 N N . ALA A 1 86 ? -9.465 9.478 -9.474 1.00 97.50 86 ALA A N 1
ATOM 687 C CA . ALA A 1 86 ? -9.543 8.460 -8.430 1.00 97.50 86 ALA A CA 1
ATOM 688 C C . ALA A 1 86 ? -8.356 8.548 -7.456 1.00 97.50 86 ALA A C 1
ATOM 690 O O . ALA A 1 86 ? -8.564 8.534 -6.244 1.00 97.50 86 ALA A O 1
ATOM 691 N N . LEU A 1 87 ? -7.134 8.725 -7.973 1.00 97.38 87 LEU A N 1
ATOM 692 C CA . LEU A 1 87 ? -5.935 8.916 -7.154 1.00 97.38 87 LEU A CA 1
ATOM 693 C C . LEU A 1 87 ? -6.000 10.201 -6.319 1.00 97.38 87 LEU A C 1
ATOM 695 O O . LEU A 1 87 ? -5.710 10.169 -5.126 1.00 97.38 87 LEU A O 1
ATOM 699 N N . GLN A 1 88 ? -6.421 11.320 -6.913 1.00 97.62 88 GLN A N 1
ATOM 700 C CA . GLN A 1 88 ? -6.595 12.581 -6.186 1.00 97.62 88 GLN A CA 1
ATOM 701 C C . GLN A 1 88 ? -7.625 12.449 -5.061 1.00 97.62 88 GLN A C 1
ATOM 703 O O . GLN A 1 88 ? -7.376 12.907 -3.948 1.00 97.62 88 GLN A O 1
ATOM 708 N N . SER A 1 89 ? -8.755 11.790 -5.333 1.00 97.06 89 SER A N 1
ATOM 709 C CA . SER A 1 89 ? -9.781 11.542 -4.321 1.00 97.06 89 SER A CA 1
ATOM 710 C C . SER A 1 89 ? -9.261 10.652 -3.190 1.00 97.06 89 SER A C 1
ATOM 712 O O . SER A 1 89 ? -9.469 10.982 -2.025 1.00 97.06 89 SER A O 1
ATOM 714 N N . ALA A 1 90 ? -8.531 9.577 -3.507 1.00 96.88 90 ALA A N 1
ATOM 715 C CA . ALA A 1 90 ? -7.929 8.699 -2.504 1.00 96.88 90 ALA A CA 1
ATOM 716 C C . ALA A 1 90 ? -6.956 9.463 -1.588 1.00 96.88 90 ALA A C 1
ATOM 718 O O . ALA A 1 90 ? -7.052 9.367 -0.367 1.00 96.88 90 ALA A O 1
ATOM 719 N N . ILE A 1 91 ? -6.079 10.294 -2.163 1.00 97.06 91 ILE A N 1
ATOM 720 C CA . ILE A 1 91 ? -5.141 11.128 -1.395 1.00 97.06 91 ILE A CA 1
ATOM 721 C C . ILE A 1 91 ? -5.888 12.107 -0.481 1.00 97.06 91 ILE A C 1
ATOM 723 O O . ILE A 1 91 ? -5.545 12.238 0.692 1.00 97.06 91 ILE A O 1
ATOM 727 N N . GLN A 1 92 ? -6.923 12.784 -0.986 1.00 95.88 92 GLN A N 1
ATOM 728 C CA . GLN A 1 92 ? -7.718 13.715 -0.179 1.00 95.88 92 GLN A CA 1
ATOM 729 C C . GLN A 1 92 ? -8.400 13.017 1.002 1.00 95.88 92 GLN A C 1
ATOM 731 O O . GLN A 1 92 ? -8.395 13.548 2.111 1.00 95.88 92 GLN A O 1
ATOM 736 N N . GLN A 1 93 ? -8.947 11.820 0.784 1.00 94.38 93 GLN A N 1
ATOM 737 C CA . GLN A 1 93 ? -9.563 11.035 1.851 1.00 94.38 93 GLN A CA 1
ATOM 738 C C . GLN A 1 93 ? -8.534 10.588 2.901 1.00 94.38 93 GLN A C 1
ATOM 740 O O . GLN A 1 93 ? -8.794 10.741 4.090 1.00 94.38 93 GLN A O 1
ATOM 745 N N . LEU A 1 94 ? -7.340 10.142 2.487 1.00 96.88 94 LEU A N 1
ATOM 746 C CA . LEU A 1 94 ? -6.252 9.791 3.413 1.00 96.88 94 LEU A CA 1
ATOM 747 C C . LEU A 1 94 ? -5.813 10.978 4.278 1.00 96.88 94 LEU A C 1
ATOM 749 O O . LEU A 1 94 ? -5.621 10.827 5.481 1.00 96.88 94 LEU A O 1
ATOM 753 N N . ILE A 1 95 ? -5.694 12.176 3.694 1.00 94.19 95 ILE A N 1
ATOM 754 C CA . ILE A 1 95 ? -5.358 13.395 4.449 1.00 94.19 95 ILE A CA 1
ATOM 755 C C . ILE A 1 95 ? -6.407 13.660 5.537 1.00 94.19 95 ILE A C 1
ATOM 757 O O . ILE A 1 95 ? -6.053 13.979 6.673 1.00 94.19 95 ILE A O 1
ATOM 761 N N . ILE A 1 96 ? -7.692 13.506 5.206 1.00 91.56 96 ILE A N 1
ATOM 762 C CA . ILE A 1 96 ? -8.794 13.685 6.159 1.00 91.56 96 ILE A CA 1
ATOM 763 C C . ILE A 1 96 ? -8.738 12.614 7.257 1.00 91.56 96 ILE A C 1
ATOM 765 O O . ILE A 1 96 ? -8.854 12.938 8.438 1.00 91.56 96 ILE A O 1
ATOM 769 N N . GLU A 1 97 ? -8.534 11.348 6.900 1.00 93.75 97 GLU A N 1
ATOM 770 C CA . GLU A 1 97 ? -8.470 10.233 7.850 1.00 93.75 97 GLU A CA 1
ATOM 771 C C . GLU A 1 97 ? -7.309 10.360 8.829 1.00 93.75 97 GLU A C 1
ATOM 773 O O . GLU A 1 97 ? -7.518 10.266 10.041 1.00 93.75 97 GLU A O 1
ATOM 778 N N . TYR A 1 98 ? -6.107 10.657 8.337 1.00 93.06 98 TYR A N 1
ATOM 779 C CA . TYR A 1 98 ? -4.957 10.891 9.203 1.00 93.06 98 TYR A CA 1
ATOM 780 C C . TYR A 1 98 ? -5.113 12.157 10.045 1.00 93.06 98 TYR A C 1
ATOM 782 O O . TYR A 1 98 ? -4.713 12.161 11.210 1.00 93.06 98 TYR A O 1
ATOM 790 N N . GLY A 1 99 ? -5.765 13.197 9.517 1.00 90.94 99 GLY A N 1
ATOM 791 C CA . GLY A 1 99 ? -6.174 14.359 10.305 1.00 90.94 99 GLY A CA 1
ATOM 792 C C . GLY A 1 99 ? -7.084 13.965 11.472 1.00 90.94 99 GLY A C 1
ATOM 793 O O . GLY A 1 99 ? -6.821 14.327 12.618 1.00 90.94 99 GLY A O 1
ATOM 794 N N . ASN A 1 100 ? -8.099 13.140 11.209 1.00 87.06 100 ASN A N 1
ATOM 795 C CA . ASN A 1 100 ? -9.026 12.652 12.229 1.00 87.06 100 ASN A CA 1
ATOM 796 C C . ASN A 1 100 ? -8.330 11.782 13.283 1.00 87.06 100 ASN A C 1
ATOM 798 O O . ASN A 1 100 ? -8.615 11.920 14.475 1.00 87.06 100 ASN A O 1
ATOM 802 N N . ILE A 1 101 ? -7.425 10.892 12.865 1.00 94.38 101 ILE A N 1
ATOM 803 C CA . ILE A 1 101 ? -6.629 10.057 13.776 1.00 94.38 101 ILE A CA 1
ATOM 804 C C . ILE A 1 101 ? -5.766 10.944 14.669 1.00 94.38 101 ILE A C 1
ATOM 806 O O . ILE A 1 101 ? -5.808 10.796 15.890 1.00 94.38 101 ILE A O 1
ATOM 810 N N . ARG A 1 102 ? -5.051 11.911 14.084 1.00 91.06 102 ARG A N 1
ATOM 811 C CA . ARG A 1 102 ? -4.220 12.861 14.826 1.00 91.06 102 ARG A CA 1
ATOM 812 C C . ARG A 1 102 ? -5.031 13.618 15.873 1.00 91.06 102 ARG A C 1
ATOM 814 O O . ARG A 1 102 ? -4.638 13.632 17.034 1.00 91.06 102 ARG A O 1
ATOM 821 N N . THR A 1 103 ? -6.173 14.195 15.501 1.00 87.00 103 THR A N 1
ATOM 822 C CA . THR A 1 103 ? -7.019 14.937 16.448 1.00 87.00 103 THR A CA 1
ATOM 823 C C . THR A 1 103 ? -7.536 14.039 17.570 1.00 87.00 103 THR A C 1
ATOM 825 O O . THR A 1 103 ? -7.479 14.421 18.737 1.00 87.00 103 THR A O 1
ATOM 828 N N . LYS A 1 104 ? -8.005 12.823 17.256 1.00 89.19 104 LYS A N 1
ATOM 829 C CA . LYS A 1 104 ? -8.447 11.853 18.274 1.00 89.19 104 LYS A CA 1
ATOM 830 C C . LYS A 1 104 ? -7.320 11.480 19.232 1.00 89.19 104 LYS A C 1
ATOM 832 O O . LYS A 1 104 ? -7.541 11.435 20.439 1.00 89.19 104 LYS A O 1
ATOM 837 N N . PHE A 1 105 ? -6.125 11.257 18.697 1.00 91.62 105 PHE A N 1
ATOM 838 C CA . PHE A 1 105 ? -4.945 10.942 19.484 1.00 91.62 105 PHE A CA 1
ATOM 839 C C . PHE A 1 105 ? -4.534 12.110 20.392 1.00 91.62 105 PHE A C 1
ATOM 841 O O . PHE A 1 105 ? -4.343 11.913 21.588 1.00 91.62 105 PHE A O 1
ATOM 848 N N . GLU A 1 106 ? -4.476 13.337 19.869 1.00 88.81 106 GLU A N 1
ATOM 849 C CA . GLU A 1 106 ? -4.157 14.543 20.647 1.00 88.81 106 GLU A CA 1
ATOM 850 C C . GLU A 1 106 ? -5.166 14.780 21.784 1.00 88.81 106 GLU A C 1
ATOM 852 O O . GLU A 1 106 ? -4.765 15.074 22.912 1.00 88.81 106 GLU A O 1
ATOM 857 N N . MET A 1 107 ? -6.466 14.592 21.526 1.00 82.19 107 MET A N 1
ATOM 858 C CA . MET A 1 107 ? -7.502 14.686 22.562 1.00 82.19 107 MET A CA 1
ATOM 859 C C . MET A 1 107 ? -7.306 13.648 23.672 1.00 82.19 107 MET A C 1
ATOM 861 O O . MET A 1 107 ? -7.451 13.972 24.853 1.00 82.19 107 MET A O 1
ATOM 865 N N . GLU A 1 108 ? -6.968 12.409 23.315 1.00 88.94 108 GLU A N 1
ATOM 866 C CA . GLU A 1 108 ? -6.751 11.350 24.301 1.00 88.94 108 GLU A CA 1
ATOM 867 C C . GLU A 1 108 ? -5.455 11.574 25.096 1.00 88.94 108 GLU A C 1
ATOM 869 O O . GLU A 1 108 ? -5.432 11.369 26.308 1.00 88.94 108 GLU A O 1
ATOM 874 N N . LEU A 1 109 ? -4.404 12.112 24.468 1.00 86.25 109 LEU A N 1
ATOM 875 C CA . LEU A 1 109 ? -3.190 12.517 25.178 1.00 86.25 109 LEU A CA 1
ATOM 876 C C . LEU A 1 109 ? -3.469 13.578 26.247 1.00 86.25 109 LEU A C 1
ATOM 878 O O . LEU A 1 109 ? -2.887 13.510 27.326 1.00 86.25 109 LEU A O 1
ATOM 882 N N . VAL A 1 110 ? -4.353 14.546 25.984 1.00 86.62 110 VAL A N 1
ATOM 883 C CA . VAL A 1 110 ? -4.744 15.548 26.994 1.00 86.62 110 VAL A CA 1
ATOM 884 C C . VAL A 1 110 ? -5.457 14.894 28.179 1.00 86.62 110 VAL A C 1
ATOM 886 O O . VAL A 1 110 ? -5.211 15.290 29.315 1.00 86.62 110 VAL A O 1
ATOM 889 N N . ARG A 1 111 ? -6.295 13.878 27.940 1.00 84.06 111 ARG A N 1
ATOM 890 C CA . ARG A 1 111 ? -7.000 13.145 29.007 1.00 84.06 111 ARG A CA 1
ATOM 891 C C . ARG A 1 111 ? -6.062 12.327 29.888 1.00 84.06 111 ARG A C 1
ATOM 893 O O . ARG A 1 111 ? -6.302 12.219 31.085 1.00 84.06 111 ARG A O 1
ATOM 900 N N . VAL A 1 112 ? -5.033 11.730 29.290 1.00 85.00 112 VAL A N 1
ATOM 901 C CA . VAL A 1 112 ? -4.105 10.818 29.979 1.00 85.00 112 VAL A CA 1
ATOM 902 C C . VAL A 1 112 ? -2.917 11.559 30.598 1.00 85.00 112 VAL A C 1
ATOM 904 O O . VAL A 1 112 ? -2.276 11.031 31.507 1.00 85.00 112 VAL A O 1
ATOM 907 N N . ARG A 1 113 ? -2.616 12.792 30.164 1.00 78.00 113 ARG A N 1
ATOM 908 C CA . ARG A 1 113 ? -1.605 13.619 30.833 1.00 78.00 113 ARG A CA 1
ATOM 909 C C . ARG A 1 113 ? -2.021 13.830 32.292 1.00 78.00 113 ARG A C 1
ATOM 911 O O . ARG A 1 113 ? -3.077 14.416 32.533 1.00 78.00 113 ARG A O 1
ATOM 918 N N . PRO A 1 114 ? -1.191 13.424 33.270 1.00 61.03 114 PRO A N 1
ATOM 919 C CA . PRO A 1 114 ? -1.424 13.801 34.650 1.00 61.03 114 PRO A CA 1
ATOM 920 C C . PRO A 1 114 ? -1.420 15.325 34.695 1.00 61.03 114 PRO A C 1
ATOM 922 O O . PRO A 1 114 ? -0.453 15.957 34.260 1.00 61.03 114 PRO A O 1
ATOM 925 N N . THR A 1 115 ? -2.493 15.931 35.195 1.00 60.22 115 THR A N 1
ATOM 926 C CA . THR A 1 115 ? -2.472 17.338 35.582 1.00 60.22 115 THR A CA 1
ATOM 927 C C . THR A 1 115 ? -1.390 17.494 36.643 1.00 60.22 115 THR A C 1
ATOM 929 O O . THR A 1 115 ? -1.612 17.207 37.820 1.00 60.22 115 THR A O 1
ATOM 932 N N . ALA A 1 116 ? -0.194 17.907 36.230 1.00 53.25 116 ALA A N 1
ATOM 933 C CA . ALA A 1 116 ? 0.844 18.363 37.133 1.00 53.25 116 ALA A CA 1
ATOM 934 C C . ALA A 1 116 ? 0.337 19.656 37.792 1.00 53.25 116 ALA A C 1
ATOM 936 O O . ALA A 1 116 ? 0.559 20.748 37.280 1.00 53.25 116 ALA A O 1
ATOM 937 N N . GLY A 1 117 ? -0.430 19.517 38.878 1.00 48.91 117 GLY A N 1
ATOM 938 C CA . GLY A 1 117 ? -0.947 20.652 39.640 1.00 48.91 117 GLY A CA 1
ATOM 939 C C . GLY A 1 117 ? -2.325 20.476 40.277 1.00 48.91 117 GLY A C 1
ATOM 940 O O . GLY A 1 117 ? -3.187 21.318 40.054 1.00 48.91 117 GLY A O 1
ATOM 941 N N . SER A 1 118 ? -2.546 19.429 41.080 1.00 42.56 118 SER A N 1
ATOM 942 C CA . SER A 1 118 ? -3.351 19.519 42.319 1.00 42.56 118 SER A CA 1
ATOM 943 C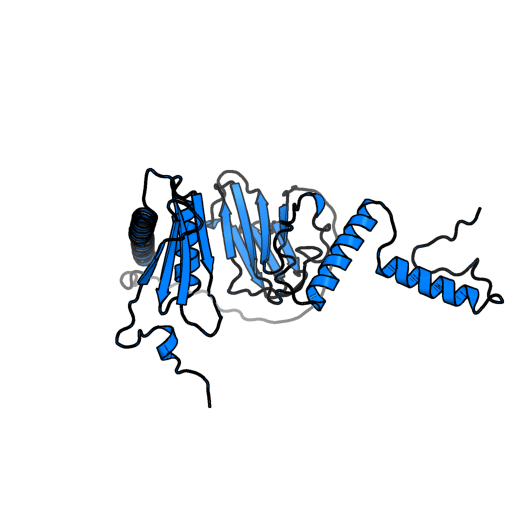 C . SER A 1 118 ? -3.401 18.182 43.055 1.00 42.56 118 SER A C 1
ATOM 945 O O . SER A 1 118 ? -4.253 17.352 42.767 1.00 42.56 118 SER A O 1
ATOM 947 N N . ALA A 1 119 ? -2.492 17.999 44.014 1.00 35.19 119 ALA A N 1
ATOM 948 C CA . ALA A 1 119 ? -2.750 17.309 45.282 1.00 35.19 119 ALA A CA 1
ATOM 949 C C . ALA A 1 119 ? -1.488 17.396 46.154 1.00 35.19 119 ALA A C 1
ATOM 951 O O . ALA A 1 119 ? -0.595 16.554 46.089 1.00 35.19 119 ALA A O 1
ATOM 952 N N . ALA A 1 120 ? -1.415 18.450 46.964 1.00 34.91 120 ALA A N 1
ATOM 953 C CA . ALA A 1 120 ? -0.687 18.394 48.220 1.00 34.91 120 ALA A CA 1
ATOM 954 C C . ALA A 1 120 ? -1.624 17.826 49.300 1.00 34.91 120 ALA A C 1
ATOM 956 O O . ALA A 1 120 ? -2.818 18.119 49.287 1.00 34.91 120 ALA A O 1
ATOM 957 N N . ALA A 1 121 ? -1.017 17.113 50.252 1.00 31.03 121 ALA A N 1
ATOM 958 C CA . ALA A 1 121 ? -1.542 16.615 51.528 1.00 31.03 121 ALA A CA 1
ATOM 959 C C . ALA A 1 121 ? -2.267 15.255 51.515 1.00 31.03 121 ALA A C 1
ATOM 961 O O . ALA A 1 121 ? -3.398 15.118 51.064 1.00 31.03 121 ALA A O 1
ATOM 962 N N . GLY A 1 122 ? -1.611 14.263 52.125 1.00 28.56 122 GLY A N 1
ATOM 963 C CA . GLY A 1 122 ? -2.217 12.979 52.471 1.00 28.56 122 GLY A CA 1
ATOM 964 C C . GLY A 1 122 ? -1.189 11.904 52.798 1.00 28.56 122 GLY A C 1
ATOM 965 O O . GLY A 1 122 ? -1.059 10.936 52.062 1.00 28.56 122 GLY A O 1
ATOM 966 N N . ALA A 1 123 ? -0.421 12.104 53.869 1.00 29.84 123 ALA A N 1
ATOM 967 C CA . ALA A 1 123 ? 0.498 11.113 54.417 1.00 29.84 123 ALA A CA 1
ATOM 968 C C . ALA A 1 123 ? -0.229 9.804 54.787 1.00 29.84 123 ALA A C 1
ATOM 970 O O . ALA A 1 123 ? -1.305 9.841 55.379 1.00 29.84 123 ALA A O 1
ATOM 971 N N . GLY A 1 124 ? 0.389 8.659 54.491 1.00 26.88 124 GLY A N 1
ATOM 972 C CA . GLY A 1 124 ? -0.118 7.343 54.877 1.00 26.88 124 GLY A CA 1
ATOM 973 C C . GLY A 1 124 ? 0.833 6.227 54.457 1.00 26.88 124 GLY A C 1
ATOM 974 O O . GLY A 1 124 ? 0.797 5.756 53.330 1.00 26.88 124 GLY A O 1
ATOM 975 N N . SER A 1 125 ? 1.716 5.858 55.376 1.00 26.53 125 SER A N 1
ATOM 976 C CA . SER A 1 125 ? 2.706 4.779 55.318 1.00 26.53 125 SER A CA 1
ATOM 977 C C . SER A 1 125 ? 2.140 3.394 54.977 1.00 26.53 125 SER A C 1
ATOM 979 O O . SER A 1 125 ? 1.105 3.025 55.526 1.00 26.53 125 SER A O 1
ATOM 981 N N . SER A 1 126 ? 2.892 2.584 54.220 1.00 24.95 126 SER A N 1
ATOM 982 C CA . SER A 1 126 ? 3.038 1.116 54.383 1.00 24.95 126 SER A CA 1
ATOM 983 C C . SER A 1 126 ? 4.165 0.641 53.453 1.00 24.95 126 SER A C 1
ATOM 985 O O . SER A 1 126 ? 4.047 0.727 52.239 1.00 24.95 126 SER A O 1
ATOM 987 N N . GLN A 1 127 ? 5.385 0.517 53.974 1.00 25.22 127 GLN A N 1
ATOM 988 C CA . GLN A 1 127 ? 5.988 -0.721 54.489 1.00 25.22 127 GLN A CA 1
ATOM 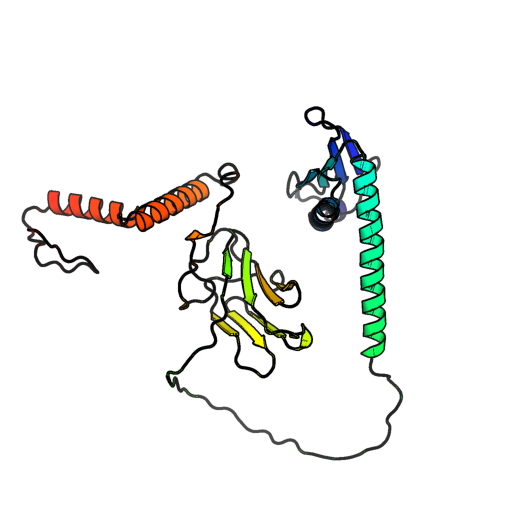989 C C . GLN A 1 127 ? 6.511 -1.620 53.357 1.00 25.22 127 GLN A C 1
ATOM 991 O O . GLN A 1 127 ? 5.783 -2.388 52.739 1.00 25.22 127 GLN A O 1
ATOM 996 N N . TYR A 1 128 ? 7.815 -1.471 53.108 1.00 20.83 128 TYR A N 1
ATOM 997 C CA . TYR A 1 128 ? 8.654 -2.452 52.434 1.00 20.83 128 TYR A CA 1
ATOM 998 C C . TYR A 1 128 ? 8.710 -3.718 53.295 1.00 20.83 128 TYR A C 1
ATOM 1000 O O . TYR A 1 128 ? 9.030 -3.623 54.480 1.00 20.83 128 TYR A O 1
ATOM 1008 N N . ASP A 1 129 ? 8.476 -4.879 52.692 1.00 25.84 129 ASP A N 1
ATOM 1009 C CA . ASP A 1 129 ? 9.129 -6.105 53.134 1.00 25.84 129 ASP A CA 1
ATOM 1010 C C . ASP A 1 129 ? 9.609 -6.896 51.916 1.00 25.84 129 ASP A C 1
ATOM 1012 O O . ASP A 1 129 ? 8.979 -6.924 50.856 1.00 25.84 129 ASP A O 1
ATOM 1016 N N . GLN A 1 130 ? 10.802 -7.442 52.074 1.00 25.36 130 GLN A N 1
ATOM 1017 C CA . GLN A 1 130 ? 11.722 -7.903 51.060 1.00 25.36 130 GLN A CA 1
ATOM 1018 C C . GLN A 1 130 ? 12.194 -9.289 51.493 1.00 25.36 130 GLN A C 1
ATOM 1020 O O . GLN A 1 130 ? 12.980 -9.428 52.420 1.00 25.36 130 GLN A O 1
ATOM 1025 N N . SER A 1 131 ? 11.732 -10.326 50.809 1.00 25.12 131 SER A N 1
ATOM 1026 C CA . SER A 1 131 ? 12.337 -11.664 50.764 1.00 25.12 131 SER A CA 1
ATOM 1027 C C . SER A 1 131 ? 11.641 -12.402 49.619 1.00 25.12 131 SER A C 1
ATOM 1029 O O . SER A 1 131 ? 10.466 -12.173 49.366 1.00 25.12 131 SER A O 1
ATOM 1031 N N . GLY A 1 132 ? 12.248 -13.238 48.794 1.00 23.61 132 GLY A N 1
ATOM 1032 C CA . GLY A 1 132 ? 13.522 -13.939 48.789 1.00 23.61 132 GLY A CA 1
ATOM 1033 C C . GLY A 1 132 ? 13.262 -15.149 47.883 1.00 23.61 132 GLY A C 1
ATOM 1034 O O . GLY A 1 132 ? 12.205 -15.766 47.980 1.00 23.61 132 GLY A O 1
ATOM 1035 N N . ALA A 1 133 ? 14.152 -15.412 46.930 1.00 24.48 133 ALA A N 1
ATOM 1036 C CA . ALA A 1 133 ? 14.030 -16.494 45.955 1.00 24.48 133 ALA A CA 1
ATOM 1037 C C . ALA A 1 133 ? 13.959 -17.883 46.620 1.00 24.48 133 ALA A C 1
ATOM 1039 O O . ALA A 1 133 ? 14.626 -18.077 47.629 1.00 24.48 133 ALA A O 1
ATOM 1040 N N . ASP A 1 134 ? 13.232 -18.843 46.034 1.00 22.81 134 ASP A N 1
ATOM 1041 C CA . ASP A 1 134 ? 13.842 -20.042 45.432 1.00 22.81 134 ASP A CA 1
ATOM 1042 C C . ASP A 1 134 ? 12.826 -20.938 44.687 1.00 22.81 134 ASP A C 1
ATOM 1044 O O . ASP A 1 134 ? 11.612 -20.771 44.770 1.00 22.81 134 ASP A O 1
ATOM 1048 N N . ALA A 1 135 ? 13.392 -21.850 43.903 1.00 24.06 135 ALA A N 1
ATOM 1049 C CA . ALA A 1 135 ? 12.862 -22.631 42.795 1.00 24.06 135 ALA A CA 1
ATOM 1050 C C . ALA A 1 135 ? 11.847 -23.769 43.086 1.00 24.06 135 ALA A C 1
ATOM 1052 O O . ALA A 1 135 ? 11.603 -24.172 44.217 1.00 24.06 135 ALA A O 1
ATOM 1053 N N . THR A 1 136 ? 11.415 -24.380 41.967 1.00 22.06 136 THR A N 1
ATOM 1054 C CA . THR A 1 136 ? 10.963 -25.777 41.730 1.00 22.06 136 THR A CA 1
ATOM 1055 C C . THR A 1 136 ? 9.470 -26.053 41.471 1.00 22.06 136 THR A C 1
ATOM 1057 O O . THR A 1 136 ? 8.636 -26.065 42.361 1.00 22.06 136 THR A O 1
ATOM 1060 N N . GLY A 1 137 ? 9.175 -26.355 40.195 1.00 21.91 137 GLY A N 1
ATOM 1061 C CA . GLY A 1 137 ? 8.660 -27.656 39.739 1.00 21.91 137 GLY A CA 1
ATOM 1062 C C . GLY A 1 137 ? 7.248 -28.099 40.145 1.00 21.91 137 GLY A C 1
ATOM 1063 O O . GLY A 1 137 ? 7.006 -28.458 41.288 1.00 21.91 137 GLY A O 1
ATOM 1064 N N . GLY A 1 138 ? 6.362 -28.261 39.155 1.00 23.12 138 GLY A N 1
ATOM 1065 C CA . GLY A 1 138 ? 5.132 -29.039 39.330 1.00 23.12 138 GLY A CA 1
ATOM 1066 C C . GLY A 1 138 ? 4.201 -29.020 38.120 1.00 23.12 138 GLY A C 1
ATOM 1067 O O . GLY A 1 138 ? 3.239 -28.262 38.096 1.00 23.12 138 GLY A O 1
ATOM 1068 N N . TYR A 1 139 ? 4.470 -29.870 37.124 1.00 22.86 139 TYR A N 1
ATOM 1069 C CA . TYR A 1 139 ? 3.493 -30.227 36.089 1.00 22.86 139 TYR A CA 1
ATOM 1070 C C . TYR A 1 139 ? 2.364 -31.045 36.730 1.00 22.86 139 TYR A C 1
ATOM 1072 O O . TYR A 1 139 ? 2.570 -32.196 37.111 1.00 22.86 139 TYR A O 1
ATOM 1080 N N . GLY A 1 140 ? 1.176 -30.451 36.839 1.00 24.23 140 GLY A N 1
ATOM 1081 C CA . GLY A 1 140 ? -0.058 -31.128 37.228 1.00 24.23 140 GLY A CA 1
ATOM 1082 C C . GLY A 1 140 ? -1.048 -31.130 36.068 1.00 24.23 140 GLY A C 1
ATOM 1083 O O . GLY A 1 140 ? -1.679 -30.117 35.785 1.00 24.23 140 GLY A O 1
ATOM 1084 N N . MET A 1 141 ? -1.175 -32.272 35.394 1.00 26.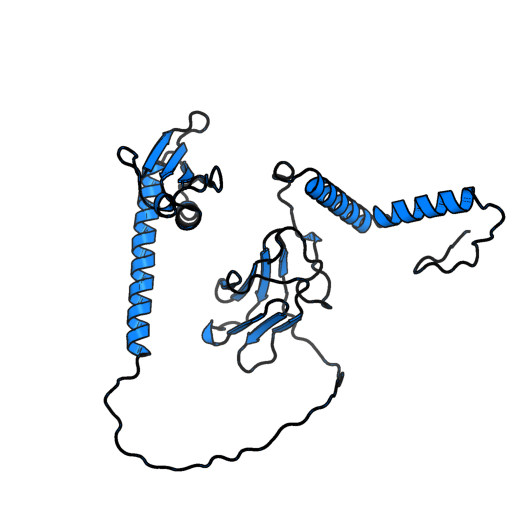33 141 MET A N 1
ATOM 1085 C CA . MET A 1 141 ? -2.279 -32.562 34.478 1.00 26.33 141 MET A CA 1
ATOM 1086 C C . MET A 1 141 ? -3.590 -32.652 35.271 1.00 26.33 141 MET A C 1
ATOM 1088 O O . MET A 1 141 ? -3.679 -33.434 36.214 1.00 26.33 141 MET A O 1
ATOM 1092 N N . SER A 1 142 ? -4.630 -31.928 34.852 1.00 25.89 142 SER A N 1
ATOM 1093 C CA . SER A 1 142 ? -6.017 -32.305 35.149 1.00 25.89 142 SER A CA 1
ATOM 1094 C C . SER A 1 142 ? -6.924 -31.957 33.965 1.00 25.89 142 SER A C 1
ATOM 1096 O O . SER A 1 142 ? -6.788 -30.903 33.346 1.00 25.89 142 SER A O 1
ATOM 1098 N N . GLN A 1 143 ? -7.776 -32.917 33.610 1.00 24.55 143 GLN A N 1
ATOM 1099 C CA . GLN A 1 143 ? -8.718 -32.893 32.493 1.00 24.55 143 GLN A CA 1
ATOM 1100 C C . GLN A 1 143 ? -9.957 -32.039 32.810 1.00 24.55 143 GLN A C 1
ATOM 1102 O O . GLN A 1 143 ? -10.412 -32.039 33.951 1.00 24.55 143 GLN A O 1
ATOM 1107 N N . GLY A 1 144 ? -10.575 -31.435 31.783 1.00 23.23 144 GLY A N 1
ATOM 1108 C CA . GLY A 1 144 ? -11.996 -31.056 31.835 1.00 23.23 144 GLY A CA 1
ATOM 1109 C C . GLY A 1 144 ? -12.422 -29.811 31.042 1.00 23.23 144 GLY A C 1
ATOM 1110 O O . GLY A 1 144 ? -12.301 -28.702 31.540 1.00 23.23 144 GLY A O 1
ATOM 1111 N N . SER A 1 145 ? -13.000 -30.054 29.859 1.00 23.09 145 SER A N 1
ATOM 1112 C CA . SER A 1 145 ? -14.075 -29.319 29.153 1.00 23.09 145 SER A CA 1
ATOM 1113 C C . SER A 1 145 ? -13.971 -27.831 28.755 1.00 23.09 145 SER A C 1
ATOM 1115 O O . SER A 1 145 ? -14.192 -26.921 29.544 1.00 23.09 145 SER A O 1
ATOM 1117 N N . SER A 1 146 ? -13.795 -27.660 27.435 1.00 28.00 146 SER A N 1
ATOM 1118 C CA . SER A 1 146 ? -14.630 -26.915 26.464 1.00 28.00 146 SER A CA 1
ATOM 1119 C C . SER A 1 146 ? -15.050 -25.460 26.724 1.00 28.00 146 SER A C 1
ATOM 1121 O O . SER A 1 146 ? -16.024 -25.215 27.430 1.00 28.00 146 SER A O 1
ATOM 1123 N N . VAL A 1 147 ? -14.492 -24.550 25.918 1.00 25.86 147 VAL A N 1
ATOM 1124 C CA . VAL A 1 147 ? -15.283 -23.643 25.065 1.00 25.86 147 VAL A CA 1
ATOM 1125 C C . VAL A 1 147 ? -14.609 -23.648 23.690 1.00 25.86 147 VAL A C 1
ATO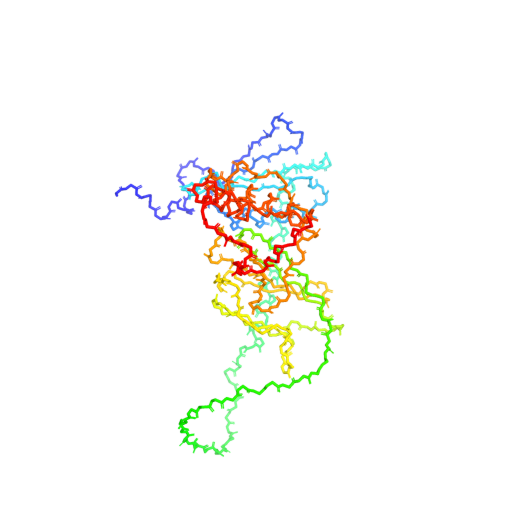M 1127 O O . VAL A 1 147 ? -13.420 -23.360 23.584 1.00 25.86 147 VAL A O 1
ATOM 1130 N N . GLY A 1 148 ? -15.326 -24.097 22.660 1.00 27.58 148 GLY A N 1
ATOM 1131 C CA . GLY A 1 148 ? -14.810 -24.170 21.296 1.00 27.58 148 GLY A CA 1
ATOM 1132 C C . GLY A 1 148 ? -14.720 -22.778 20.683 1.00 27.58 148 GLY A C 1
ATOM 1133 O O . GLY A 1 148 ? -15.740 -22.228 20.287 1.00 27.58 148 GLY A O 1
ATOM 1134 N N . ALA A 1 149 ? -13.511 -22.229 20.603 1.00 33.69 149 ALA A N 1
ATOM 1135 C CA . ALA A 1 149 ? -13.208 -21.156 19.667 1.00 33.69 149 ALA A CA 1
ATOM 1136 C C . ALA A 1 149 ? -12.855 -21.813 18.325 1.00 33.69 149 ALA A C 1
ATOM 1138 O O . ALA A 1 149 ? -11.943 -22.642 18.273 1.00 33.69 149 ALA A O 1
ATOM 1139 N N . ASN A 1 150 ? -13.589 -21.497 17.254 1.00 38.22 150 ASN A N 1
ATOM 1140 C CA . ASN A 1 150 ? -13.133 -21.832 15.907 1.00 38.22 150 ASN A CA 1
ATOM 1141 C C . ASN A 1 150 ? -11.872 -21.005 15.649 1.00 38.22 150 ASN A C 1
ATOM 1143 O O . ASN A 1 150 ? -11.935 -19.780 15.593 1.00 38.22 150 ASN A O 1
ATOM 1147 N N . ILE A 1 151 ? -10.726 -21.676 15.571 1.00 49.41 151 ILE A N 1
ATOM 1148 C CA . ILE A 1 151 ? -9.461 -21.058 15.182 1.00 49.41 151 ILE A CA 1
ATOM 1149 C C . ILE A 1 151 ? -9.308 -21.321 13.689 1.00 49.41 151 ILE A C 1
ATOM 1151 O O . ILE A 1 151 ? -8.858 -22.396 13.289 1.00 49.41 151 ILE A O 1
ATOM 1155 N N . ASP A 1 152 ? -9.699 -20.349 12.872 1.00 50.31 152 ASP A N 1
ATOM 1156 C CA . ASP A 1 152 ? -9.365 -20.353 11.451 1.00 50.31 152 ASP A CA 1
ATOM 1157 C C . ASP A 1 152 ? -7.999 -19.678 11.289 1.00 50.31 152 ASP A C 1
ATOM 1159 O O . ASP A 1 152 ? -7.738 -18.607 11.842 1.00 50.31 152 ASP A O 1
ATOM 1163 N N . SER A 1 153 ? -7.089 -20.340 10.575 1.00 51.91 153 SER A N 1
ATOM 1164 C CA . SER A 1 153 ? -5.748 -19.814 10.317 1.00 51.91 153 SER A CA 1
ATOM 1165 C C . SER A 1 153 ? -5.431 -19.856 8.831 1.00 51.91 153 SER A C 1
ATOM 1167 O O . SER A 1 153 ? -5.609 -20.879 8.168 1.00 51.91 153 SER A O 1
ATOM 1169 N N . ALA A 1 154 ? -4.974 -18.721 8.312 1.00 50.09 154 ALA A N 1
ATOM 1170 C CA . ALA A 1 154 ? -4.511 -18.569 6.943 1.00 50.09 154 ALA A CA 1
ATOM 1171 C C . ALA A 1 154 ? -2.999 -18.346 6.985 1.00 50.09 154 ALA A C 1
ATOM 1173 O O . ALA A 1 154 ? -2.527 -17.352 7.532 1.00 50.09 154 ALA A O 1
ATOM 1174 N N . ASP A 1 155 ? -2.248 -19.311 6.460 1.00 47.25 155 ASP A N 1
ATOM 1175 C CA . ASP A 1 155 ? -0.790 -19.250 6.381 1.00 47.25 155 ASP A CA 1
ATOM 1176 C C . ASP A 1 155 ? -0.371 -18.762 4.987 1.00 47.25 155 ASP A C 1
ATOM 1178 O O . ASP A 1 155 ? -0.954 -19.172 3.979 1.00 47.25 155 ASP A O 1
ATOM 1182 N N . THR A 1 156 ? 0.641 -17.905 4.916 1.00 58.25 156 THR A N 1
ATOM 1183 C CA . THR A 1 156 ? 1.338 -17.532 3.679 1.00 58.25 156 THR A CA 1
ATOM 1184 C C . THR A 1 156 ? 2.836 -17.801 3.841 1.00 58.25 156 THR A C 1
ATOM 1186 O O . THR A 1 156 ? 3.292 -18.293 4.868 1.00 58.25 156 THR A O 1
ATOM 1189 N N . LEU A 1 157 ? 3.671 -17.526 2.836 1.00 62.12 157 LEU A N 1
ATOM 1190 C CA . LEU A 1 157 ? 5.128 -17.626 3.026 1.00 62.12 157 LEU A CA 1
ATOM 1191 C C . LEU A 1 157 ? 5.680 -16.565 3.991 1.00 62.12 157 LEU A C 1
ATOM 1193 O O . LEU A 1 157 ? 6.723 -16.799 4.603 1.00 62.12 157 LEU A O 1
ATOM 1197 N N . GLU A 1 158 ? 4.992 -15.432 4.115 1.00 58.19 158 GLU A N 1
ATOM 1198 C CA . GLU A 1 158 ? 5.480 -14.224 4.784 1.00 58.19 158 GLU A CA 1
ATOM 1199 C C . GLU A 1 158 ? 4.831 -14.043 6.162 1.00 58.19 158 GLU A C 1
ATOM 1201 O O . GLU A 1 158 ? 5.527 -13.727 7.124 1.00 58.19 158 GLU A O 1
ATOM 1206 N N . ASP A 1 159 ? 3.548 -14.374 6.295 1.00 73.69 159 ASP A N 1
ATOM 1207 C CA . ASP A 1 159 ? 2.759 -14.134 7.501 1.00 73.69 159 ASP A CA 1
ATOM 1208 C C . ASP A 1 159 ? 1.816 -15.301 7.838 1.00 73.69 159 ASP A C 1
ATOM 1210 O O . ASP A 1 159 ? 1.538 -16.174 7.015 1.00 73.69 159 ASP A O 1
ATOM 1214 N N . VAL A 1 160 ? 1.342 -15.326 9.084 1.00 76.06 160 VAL A N 1
ATOM 1215 C CA . VAL A 1 160 ? 0.258 -16.199 9.550 1.00 76.06 160 VAL A CA 1
ATOM 1216 C C . VAL A 1 160 ? -0.832 -15.328 10.148 1.00 76.06 160 VAL A C 1
ATOM 1218 O O . VAL A 1 160 ? -0.579 -14.602 11.110 1.00 76.06 160 VAL A O 1
ATOM 1221 N N . THR A 1 161 ? -2.057 -15.451 9.650 1.00 76.12 161 THR A N 1
ATOM 1222 C CA . THR A 1 161 ? -3.222 -14.805 10.257 1.00 76.12 161 THR A CA 1
ATOM 1223 C C . THR A 1 161 ? -4.024 -15.821 11.065 1.00 76.12 161 THR A C 1
ATOM 1225 O O . THR A 1 161 ? -4.344 -16.902 10.573 1.00 76.12 161 THR A O 1
ATOM 1228 N N . VAL A 1 162 ? -4.337 -15.478 12.315 1.00 79.50 162 VAL A N 1
ATOM 1229 C CA . VAL A 1 162 ? -5.136 -16.278 13.250 1.00 79.50 162 VAL A CA 1
ATOM 1230 C C . VAL A 1 162 ? -6.398 -15.504 13.594 1.00 79.50 162 VAL A C 1
ATOM 1232 O O . VAL A 1 162 ? -6.311 -14.411 14.154 1.00 79.50 162 VAL A O 1
ATOM 1235 N N . THR A 1 163 ? -7.557 -16.086 13.309 1.00 75.31 163 THR A N 1
ATOM 1236 C CA . THR A 1 163 ? -8.855 -15.482 13.611 1.00 75.31 163 THR A CA 1
ATOM 1237 C C . THR A 1 163 ? -9.519 -16.227 14.761 1.00 75.31 163 THR A C 1
ATOM 1239 O O . THR A 1 163 ? -9.578 -17.456 14.771 1.00 75.31 163 THR A O 1
ATOM 1242 N N . ILE A 1 164 ? -10.001 -15.475 15.750 1.00 77.31 164 ILE A N 1
ATOM 1243 C CA . ILE A 1 164 ? -10.683 -15.991 16.938 1.00 77.31 164 ILE A CA 1
ATOM 1244 C C . ILE A 1 164 ? -12.037 -15.297 17.054 1.00 77.31 164 ILE A C 1
ATOM 1246 O O . ILE A 1 164 ? -12.097 -14.071 17.160 1.00 77.31 164 ILE A O 1
ATOM 1250 N N . ASP A 1 165 ? -13.117 -16.072 17.093 1.00 74.25 165 ASP A N 1
ATOM 1251 C CA . ASP A 1 165 ? -14.448 -15.537 17.379 1.00 74.25 165 ASP A CA 1
ATOM 1252 C C . ASP A 1 165 ? -14.522 -14.987 18.818 1.00 74.25 165 ASP A C 1
ATOM 1254 O O . ASP A 1 165 ? -14.093 -15.628 19.780 1.00 74.25 165 ASP A O 1
ATOM 1258 N N . LEU A 1 166 ? -15.072 -13.781 18.966 1.00 75.31 166 LEU A N 1
ATOM 1259 C CA . LEU A 1 166 ? -15.266 -13.075 20.233 1.00 75.31 166 LEU A CA 1
ATOM 1260 C C . LEU A 1 166 ? -16.747 -13.054 20.631 1.00 75.31 166 LEU A C 1
ATOM 1262 O O . LEU A 1 166 ? -17.638 -13.004 19.782 1.00 75.31 166 LEU A O 1
ATOM 1266 N N . GLU A 1 167 ? -17.018 -13.004 21.937 1.00 67.56 167 GLU A N 1
ATOM 1267 C CA . GLU A 1 167 ? -18.376 -12.809 22.458 1.00 67.56 167 GLU A CA 1
ATOM 1268 C C . GLU A 1 167 ? -18.894 -11.379 22.204 1.00 67.56 167 GLU A C 1
ATOM 1270 O O . GLU A 1 167 ? -18.124 -10.407 22.163 1.00 67.56 167 GLU A O 1
ATOM 1275 N N . GLU A 1 168 ? -20.219 -11.240 22.057 1.00 59.59 168 GLU A N 1
ATOM 1276 C CA . GLU A 1 168 ? -20.881 -9.956 21.808 1.00 59.59 168 GLU A CA 1
ATOM 1277 C C . GLU A 1 168 ? -20.538 -8.922 22.898 1.00 59.59 168 GLU A C 1
ATOM 1279 O O . GLU A 1 168 ? -20.723 -9.162 24.090 1.00 59.59 168 GLU A O 1
ATOM 1284 N N . ASN A 1 169 ? -20.105 -7.729 22.467 1.00 64.50 169 ASN A N 1
ATOM 1285 C CA . ASN A 1 169 ? -19.648 -6.588 23.284 1.00 64.50 169 ASN A CA 1
ATOM 1286 C C . ASN A 1 169 ? -18.194 -6.626 23.787 1.00 64.50 169 ASN A C 1
ATOM 1288 O O . ASN A 1 169 ? -17.809 -5.742 24.554 1.00 64.50 169 ASN A O 1
ATOM 1292 N N . THR A 1 170 ? -17.357 -7.551 23.312 1.00 74.94 170 THR A N 1
ATOM 1293 C CA . THR A 1 170 ? -15.913 -7.509 23.596 1.00 74.94 170 THR A CA 1
ATOM 1294 C C . THR A 1 170 ? -15.266 -6.269 22.967 1.00 74.94 170 THR A C 1
ATOM 1296 O O . THR A 1 170 ? -15.341 -6.060 21.754 1.00 74.94 170 THR A O 1
ATOM 1299 N N . SER A 1 171 ? -14.608 -5.429 23.773 1.00 76.69 171 SER A N 1
ATOM 1300 C CA . SER A 1 171 ? -13.861 -4.268 23.280 1.00 76.69 171 SER A CA 1
ATOM 1301 C C . SER A 1 171 ? -12.354 -4.538 23.255 1.00 76.69 171 SER A C 1
ATOM 1303 O O . SER A 1 171 ? -11.841 -5.359 24.010 1.00 76.69 171 SER A O 1
ATOM 1305 N N . ALA A 1 172 ? -11.598 -3.779 22.456 1.00 78.56 172 ALA A N 1
ATOM 1306 C CA . ALA A 1 172 ? -10.132 -3.881 22.417 1.00 78.56 172 ALA A CA 1
ATOM 1307 C C . ALA A 1 172 ? -9.460 -3.674 23.785 1.00 78.56 172 ALA A C 1
ATOM 1309 O O . ALA A 1 172 ? -8.344 -4.133 24.007 1.00 78.56 172 ALA A O 1
ATOM 1310 N N . ARG A 1 173 ? -10.132 -2.998 24.726 1.00 81.44 173 ARG A N 1
ATOM 1311 C CA . ARG A 1 173 ? -9.605 -2.787 26.081 1.00 81.44 173 ARG A CA 1
ATOM 1312 C C . ARG A 1 173 ? -9.613 -4.064 26.906 1.00 81.44 173 ARG A C 1
ATOM 1314 O O . ARG A 1 173 ? -8.750 -4.202 27.774 1.00 81.44 173 ARG A O 1
ATOM 1321 N N . ASP A 1 174 ? -10.530 -4.968 26.597 1.00 81.69 174 ASP A N 1
ATOM 1322 C CA . ASP A 1 174 ? -10.743 -6.226 27.301 1.00 81.69 174 ASP A CA 1
ATOM 1323 C C . ASP A 1 174 ? -9.839 -7.336 26.756 1.00 81.69 174 ASP A C 1
ATOM 1325 O O . ASP A 1 174 ? -9.752 -8.396 27.361 1.00 81.69 174 ASP A O 1
ATOM 1329 N N . ILE A 1 175 ? -9.114 -7.091 25.659 1.00 86.12 175 ILE A N 1
ATOM 1330 C CA . ILE A 1 175 ? -8.212 -8.055 25.021 1.00 86.12 175 ILE A CA 1
ATOM 1331 C C . ILE A 1 175 ? -6.762 -7.797 25.445 1.00 86.12 175 ILE A C 1
ATOM 1333 O O . ILE A 1 175 ? -6.306 -6.657 25.569 1.00 86.12 175 ILE A O 1
ATOM 1337 N N . SER A 1 176 ? -6.022 -8.880 25.669 1.00 85.50 176 SER A N 1
ATOM 1338 C CA . SER A 1 176 ? -4.576 -8.887 25.850 1.00 85.50 176 SER A CA 1
ATOM 1339 C C . SER A 1 176 ? -3.950 -9.820 24.825 1.00 85.50 176 SER A C 1
ATOM 1341 O O . SER A 1 176 ? -4.190 -11.024 24.872 1.00 85.50 176 SER A O 1
ATOM 1343 N N . VAL A 1 177 ? -3.115 -9.267 23.947 1.00 88.62 177 VAL A N 1
ATOM 1344 C CA . VAL A 1 177 ? -2.259 -10.028 23.031 1.00 88.62 177 VAL A CA 1
ATOM 1345 C C . VAL A 1 177 ? -0.812 -9.686 23.350 1.00 88.62 177 VAL A C 1
ATOM 1347 O O . VAL A 1 177 ? -0.430 -8.517 23.367 1.00 88.62 177 VAL A O 1
ATOM 1350 N N . VAL A 1 178 ? -0.020 -10.708 23.649 1.00 88.38 178 VAL A N 1
ATOM 1351 C CA . VAL A 1 178 ? 1.402 -10.595 23.961 1.00 88.38 178 VAL A CA 1
ATOM 1352 C C . VAL A 1 178 ? 2.170 -11.468 22.985 1.00 88.38 178 VAL A C 1
ATOM 1354 O O . VAL A 1 178 ? 2.015 -12.693 22.966 1.00 88.38 178 VAL A O 1
ATOM 1357 N N . PHE A 1 179 ? 3.013 -10.813 22.198 1.00 90.88 179 PHE A N 1
ATOM 1358 C CA . PHE A 1 179 ? 3.936 -11.454 21.278 1.00 90.88 179 PHE A CA 1
ATOM 1359 C C . PHE A 1 179 ? 5.288 -11.655 21.960 1.00 90.88 179 PHE A C 1
ATOM 1361 O O . PHE A 1 179 ? 5.838 -10.752 22.588 1.00 90.88 179 PHE A O 1
ATOM 1368 N N . GLY A 1 180 ? 5.840 -12.850 21.818 1.00 88.94 180 GLY A N 1
ATOM 1369 C CA . GLY A 1 180 ? 7.249 -13.126 22.038 1.00 88.94 180 GLY A CA 1
ATOM 1370 C C . GLY A 1 180 ? 7.823 -13.771 20.788 1.00 88.94 180 GLY A C 1
ATOM 1371 O O . GLY A 1 180 ? 7.093 -14.352 19.989 1.00 88.94 180 GLY A O 1
ATOM 1372 N N . LYS A 1 181 ? 9.149 -13.716 20.636 1.00 87.94 181 LYS A N 1
ATOM 1373 C CA . LYS A 1 181 ? 9.833 -14.188 19.423 1.00 87.94 181 LYS A CA 1
ATOM 1374 C C . LYS A 1 181 ? 9.379 -15.581 18.974 1.00 87.94 181 LYS A C 1
ATOM 1376 O O . LYS A 1 181 ? 9.232 -15.805 17.786 1.00 87.94 181 LYS A O 1
ATOM 1381 N N . ASN A 1 182 ? 9.129 -16.496 19.914 1.00 87.44 182 ASN A N 1
ATOM 1382 C CA . ASN A 1 182 ? 8.676 -17.863 19.640 1.00 87.44 182 ASN A CA 1
ATOM 1383 C C . ASN A 1 182 ? 7.434 -18.232 20.470 1.00 87.44 182 ASN A C 1
ATOM 1385 O O . ASN A 1 182 ? 7.221 -19.407 20.762 1.00 87.44 182 ASN A O 1
ATOM 1389 N N . SER A 1 183 ? 6.656 -17.258 20.932 1.00 88.31 183 SER A N 1
ATOM 1390 C CA . SER A 1 183 ? 5.533 -17.506 21.838 1.00 88.31 183 SER A CA 1
ATOM 1391 C C . SER A 1 183 ? 4.416 -16.511 21.610 1.00 88.31 183 SER A C 1
ATOM 1393 O O . SER A 1 183 ? 4.675 -15.340 21.354 1.00 88.31 183 SER A O 1
ATOM 1395 N N . ILE A 1 184 ? 3.183 -16.953 21.795 1.00 88.88 184 ILE A N 1
ATOM 1396 C CA . ILE A 1 184 ? 2.017 -16.084 21.746 1.00 88.88 184 ILE A CA 1
ATOM 1397 C C . ILE A 1 184 ? 1.132 -16.345 22.955 1.00 88.88 184 ILE A C 1
ATOM 1399 O O . ILE A 1 184 ? 0.943 -17.489 23.371 1.00 88.88 184 ILE A O 1
ATOM 1403 N N . LYS A 1 185 ? 0.582 -15.263 23.504 1.00 87.00 185 LYS A N 1
ATOM 1404 C CA . LYS A 1 185 ? -0.498 -15.319 24.480 1.00 87.00 185 LYS A CA 1
ATOM 1405 C C . LYS A 1 185 ? -1.584 -14.333 24.086 1.00 87.00 185 LYS A C 1
ATOM 1407 O O . LYS A 1 185 ? -1.327 -13.133 24.077 1.00 87.00 185 LYS A O 1
ATOM 1412 N N . ALA A 1 186 ? -2.776 -14.820 23.771 1.00 85.25 186 ALA A N 1
ATOM 1413 C CA . ALA A 1 186 ? -3.911 -13.991 23.386 1.00 85.25 186 ALA A CA 1
ATOM 1414 C C . ALA A 1 186 ? -5.187 -14.423 24.115 1.00 85.25 186 ALA A C 1
ATOM 1416 O O . ALA A 1 186 ? -5.470 -15.612 24.259 1.00 85.25 186 ALA A O 1
ATOM 1417 N N . GLY A 1 187 ? -5.970 -13.459 24.592 1.00 81.69 187 GLY A N 1
ATOM 1418 C CA . GLY A 1 187 ? -7.259 -13.720 25.229 1.00 81.69 187 GLY A CA 1
ATOM 1419 C C . GLY A 1 187 ? -7.831 -12.501 25.941 1.00 81.69 187 GLY A C 1
ATOM 1420 O O . GLY A 1 187 ? -7.305 -11.392 25.828 1.00 81.69 187 GLY A O 1
ATOM 1421 N N . LEU A 1 188 ? -8.905 -12.717 26.698 1.00 80.50 188 LEU A N 1
ATOM 1422 C CA . LEU A 1 188 ? -9.530 -11.681 27.516 1.00 80.50 188 LEU A CA 1
ATOM 1423 C C . LEU A 1 188 ? -8.706 -11.399 28.782 1.00 80.50 188 LEU A C 1
ATOM 1425 O O . LEU A 1 188 ? -8.232 -12.312 29.462 1.00 80.50 188 LEU A O 1
ATOM 1429 N N . LYS A 1 189 ? -8.547 -10.120 29.129 1.00 81.50 189 LYS A N 1
ATOM 1430 C CA . LYS A 1 189 ? -7.860 -9.678 30.346 1.00 81.50 189 LYS A CA 1
ATOM 1431 C C . LYS A 1 189 ? -8.580 -10.212 31.577 1.00 81.50 189 LYS A C 1
ATOM 1433 O O . LYS A 1 189 ? -9.787 -10.058 31.727 1.00 81.50 189 LYS A O 1
ATOM 1438 N N . GLY A 1 190 ? -7.814 -10.811 32.484 1.00 73.81 190 GLY A N 1
ATOM 1439 C CA . GLY A 1 190 ? -8.345 -11.384 33.721 1.00 73.81 190 GLY A CA 1
ATOM 1440 C C . GLY A 1 190 ? -9.027 -12.745 33.553 1.00 73.81 190 GLY A C 1
ATOM 1441 O O . GLY A 1 190 ? -9.464 -13.308 34.552 1.00 73.81 190 GLY A O 1
ATOM 1442 N N . GLN A 1 191 ? -9.085 -13.296 32.336 1.00 76.56 191 GLN A N 1
ATOM 1443 C CA . GLN A 1 191 ? -9.569 -14.651 32.075 1.00 76.56 191 GLN A CA 1
ATOM 1444 C C . GLN A 1 191 ? -8.428 -15.570 31.625 1.00 76.56 191 GLN A C 1
ATOM 1446 O O . GLN A 1 191 ? -7.305 -15.130 31.365 1.00 76.56 191 GLN A O 1
ATOM 1451 N N . LYS A 1 192 ? -8.714 -16.875 31.547 1.00 70.25 192 LYS A N 1
ATOM 1452 C CA . LYS A 1 192 ? -7.774 -17.844 30.980 1.00 70.25 192 LYS A CA 1
ATOM 1453 C C . LYS A 1 192 ? -7.505 -17.471 29.510 1.00 70.25 192 LYS A C 1
ATOM 1455 O O . LYS A 1 192 ? -8.470 -17.254 28.779 1.00 70.25 192 LYS A O 1
ATOM 1460 N N . PRO A 1 193 ? -6.234 -17.394 29.072 1.00 75.00 193 PRO A N 1
ATOM 1461 C CA . PRO A 1 193 ? -5.918 -17.093 27.682 1.00 75.00 193 PRO A CA 1
ATOM 1462 C C . PRO A 1 193 ? -6.567 -18.103 26.734 1.00 75.00 193 PRO A C 1
ATOM 1464 O O . PRO A 1 193 ? -6.597 -19.300 27.027 1.00 75.00 193 PRO A O 1
ATOM 1467 N N . ILE A 1 194 ? -7.064 -17.604 25.606 1.00 75.94 194 ILE A N 1
ATOM 1468 C CA . ILE A 1 194 ? -7.657 -18.419 24.539 1.00 75.94 194 ILE A CA 1
ATOM 1469 C C . ILE A 1 194 ? -6.539 -19.124 23.763 1.00 75.94 194 ILE A C 1
ATOM 1471 O O . ILE A 1 194 ? -6.658 -20.290 23.405 1.00 75.94 194 ILE A O 1
ATOM 1475 N N . ILE A 1 195 ? -5.424 -18.421 23.573 1.00 80.00 195 ILE A N 1
ATOM 1476 C CA . ILE A 1 195 ? -4.194 -18.902 22.954 1.00 80.00 195 ILE A CA 1
ATOM 1477 C C . ILE A 1 195 ? -3.063 -18.675 23.957 1.00 80.00 195 ILE A C 1
ATOM 1479 O O . ILE A 1 195 ? -2.868 -17.556 24.430 1.00 80.00 195 ILE A O 1
ATOM 1483 N N . ASP A 1 196 ? -2.311 -19.721 24.282 1.00 82.00 196 ASP A N 1
ATOM 1484 C CA . ASP A 1 196 ? -1.109 -19.642 25.119 1.00 82.00 196 ASP A CA 1
ATOM 1485 C C . ASP A 1 196 ? -0.160 -20.769 24.727 1.00 82.00 196 ASP A C 1
ATOM 1487 O O . ASP A 1 196 ? -0.414 -21.936 25.026 1.00 82.00 196 ASP A O 1
ATOM 1491 N N . GLY A 1 197 ? 0.914 -20.442 24.012 1.00 82.06 197 GLY A N 1
ATOM 1492 C CA . GLY A 1 197 ? 1.797 -21.485 23.518 1.00 82.06 197 GLY A CA 1
ATOM 1493 C C . GLY A 1 197 ? 3.046 -21.012 22.798 1.00 82.06 197 GLY A C 1
ATOM 1494 O O . GLY A 1 197 ? 3.262 -19.826 22.535 1.00 82.06 197 GLY A O 1
ATOM 1495 N N . LEU A 1 198 ? 3.895 -21.992 22.487 1.00 80.94 198 LEU A N 1
ATOM 1496 C CA . LEU A 1 198 ? 5.094 -21.800 21.684 1.00 80.94 198 LEU A CA 1
ATOM 1497 C C . LEU A 1 198 ? 4.737 -21.846 20.202 1.00 80.94 198 LEU A C 1
ATOM 1499 O O . LEU A 1 198 ? 4.164 -22.825 19.728 1.00 80.94 198 LEU A O 1
ATOM 1503 N N . LEU A 1 199 ? 5.142 -20.815 19.473 1.00 84.56 199 LEU A N 1
ATOM 1504 C CA . LEU A 1 199 ? 4.980 -20.732 18.030 1.00 84.56 199 LEU A CA 1
ATOM 1505 C C . LEU A 1 199 ? 5.856 -21.777 17.332 1.00 84.56 199 LEU A C 1
ATOM 1507 O O . LEU A 1 199 ? 6.940 -22.143 17.813 1.00 84.56 199 LEU A O 1
ATOM 1511 N N . SER A 1 200 ? 5.399 -22.249 16.173 1.00 74.62 200 SER A N 1
ATOM 1512 C CA . SER A 1 200 ? 6.156 -23.198 15.348 1.00 74.62 200 SER A CA 1
ATOM 1513 C C . SER A 1 200 ? 7.519 -22.651 14.941 1.00 74.62 200 SER A C 1
ATOM 1515 O O . SER A 1 200 ? 8.521 -23.374 15.010 1.00 74.62 200 SER A O 1
ATOM 1517 N N . GLN A 1 201 ? 7.576 -21.365 14.596 1.00 80.56 201 GLN A N 1
ATOM 1518 C CA . GLN A 1 201 ? 8.809 -20.671 14.245 1.00 80.56 201 GLN A CA 1
ATOM 1519 C C . GLN A 1 201 ? 8.889 -19.294 14.901 1.00 80.56 201 GLN A C 1
ATOM 1521 O O . GLN A 1 201 ? 7.963 -18.852 15.578 1.00 80.56 201 GLN A O 1
ATOM 1526 N N . ALA A 1 202 ? 10.040 -18.647 14.718 1.00 84.12 202 ALA A N 1
ATOM 1527 C CA . ALA A 1 202 ? 10.242 -17.291 15.187 1.00 84.12 202 ALA A CA 1
ATOM 1528 C C . ALA A 1 202 ? 9.446 -16.290 14.336 1.00 84.12 202 ALA A C 1
ATOM 1530 O O . ALA A 1 202 ? 9.410 -16.413 13.109 1.00 84.12 202 ALA A O 1
ATOM 1531 N N . ILE A 1 203 ? 8.873 -15.289 14.992 1.00 88.06 203 ILE A N 1
ATOM 1532 C CA . ILE A 1 203 ? 8.181 -14.158 14.368 1.00 88.06 203 ILE A CA 1
ATOM 1533 C C . ILE A 1 203 ? 8.994 -12.877 14.520 1.00 88.06 203 ILE A C 1
ATOM 1535 O O . ILE A 1 203 ? 9.836 -12.772 15.422 1.00 88.06 203 ILE A O 1
ATOM 1539 N N . ASP A 1 204 ? 8.731 -11.912 13.647 1.00 87.69 204 ASP A N 1
ATOM 1540 C CA . ASP A 1 204 ? 9.101 -10.527 13.892 1.00 87.69 204 ASP A CA 1
ATOM 1541 C C . ASP A 1 204 ? 8.053 -9.900 14.816 1.00 87.69 204 ASP A C 1
ATOM 1543 O O . ASP A 1 204 ? 6.888 -9.728 14.459 1.00 87.69 204 ASP A O 1
ATOM 1547 N N . VAL A 1 205 ? 8.457 -9.625 16.054 1.00 85.69 205 VAL A N 1
ATOM 1548 C CA . VAL A 1 205 ? 7.557 -9.120 17.096 1.00 85.69 205 VAL A CA 1
ATOM 1549 C C . VAL A 1 205 ? 7.122 -7.681 16.814 1.00 85.69 205 VAL A C 1
ATOM 1551 O O . VAL A 1 205 ? 6.031 -7.304 17.230 1.00 85.69 205 VAL A O 1
ATOM 1554 N N . GLU A 1 206 ? 7.955 -6.886 16.138 1.00 83.94 206 GLU A N 1
ATOM 1555 C CA . GLU A 1 206 ? 7.661 -5.476 15.861 1.00 83.94 206 GLU A CA 1
ATOM 1556 C C . GLU A 1 206 ? 6.733 -5.318 14.652 1.00 83.94 206 GLU A C 1
ATOM 1558 O O . GLU A 1 206 ? 5.917 -4.397 14.631 1.00 83.94 206 GLU A O 1
ATOM 1563 N N . GLU A 1 207 ? 6.813 -6.236 13.683 1.00 82.31 207 GLU A N 1
ATOM 1564 C CA . GLU A 1 207 ? 5.929 -6.256 12.507 1.00 82.31 207 GLU A CA 1
ATOM 1565 C C . GLU A 1 207 ? 4.624 -7.046 12.737 1.00 82.31 207 GLU A C 1
ATOM 1567 O O . GLU A 1 207 ? 3.649 -6.858 12.009 1.00 82.31 207 GLU A O 1
ATOM 1572 N N . SER A 1 208 ? 4.555 -7.886 13.777 1.00 85.62 208 SER A N 1
ATOM 1573 C CA . SER A 1 208 ? 3.330 -8.612 14.145 1.00 85.62 208 SER A CA 1
ATOM 1574 C C . SER A 1 208 ? 2.301 -7.697 14.819 1.00 85.62 208 SER A C 1
ATOM 1576 O O . SER A 1 208 ? 2.624 -6.886 15.687 1.00 85.62 208 SER A O 1
ATOM 1578 N N . THR A 1 209 ? 1.024 -7.855 14.471 1.00 89.56 209 THR A N 1
ATOM 1579 C CA . THR A 1 209 ? -0.060 -6.982 14.942 1.00 89.56 209 THR A CA 1
ATOM 1580 C C . THR A 1 209 ? -1.338 -7.759 15.241 1.00 89.56 209 THR A C 1
ATOM 1582 O O . THR A 1 209 ? -1.477 -8.930 14.905 1.00 89.56 209 THR A O 1
ATOM 1585 N N . TRP A 1 210 ? -2.295 -7.120 15.905 1.00 91.81 210 TRP A N 1
ATOM 1586 C CA . TRP A 1 210 ? -3.630 -7.670 16.105 1.00 91.81 210 TRP A CA 1
ATOM 1587 C C . TRP A 1 210 ? -4.685 -6.578 15.950 1.00 91.81 210 TRP A C 1
ATOM 1589 O O . TRP A 1 210 ? -4.439 -5.403 16.234 1.00 91.81 210 TRP A O 1
ATOM 1599 N N . SER A 1 211 ? -5.873 -6.965 15.503 1.00 82.69 211 SER A N 1
ATOM 1600 C CA . SER A 1 211 ? -7.002 -6.067 15.304 1.00 82.69 211 SER A CA 1
ATOM 1601 C C . SER A 1 211 ? -8.323 -6.756 15.652 1.00 82.69 211 SER A C 1
ATOM 1603 O O . SER A 1 211 ? -8.373 -7.963 15.879 1.00 82.69 211 SER A O 1
ATOM 1605 N N . ILE A 1 212 ? -9.401 -5.977 15.756 1.00 83.44 212 ILE A N 1
ATOM 1606 C CA . ILE A 1 212 ? -10.754 -6.521 15.899 1.00 83.44 212 ILE A CA 1
ATOM 1607 C C . ILE A 1 212 ? -11.514 -6.229 14.610 1.00 83.44 212 ILE A C 1
ATOM 1609 O O . ILE A 1 212 ? -11.770 -5.060 14.308 1.00 83.44 212 ILE A O 1
ATOM 1613 N N . ALA A 1 213 ? -11.937 -7.279 13.915 1.00 76.00 213 ALA A N 1
ATOM 1614 C CA . ALA A 1 213 ? -12.825 -7.202 12.766 1.00 76.00 213 ALA A CA 1
ATOM 1615 C C . ALA A 1 213 ? -14.294 -7.271 13.219 1.00 76.00 213 ALA A C 1
ATOM 1617 O O . ALA A 1 213 ? -14.688 -8.101 14.047 1.00 76.00 213 ALA A O 1
ATOM 1618 N N . ASP A 1 214 ? -15.109 -6.332 12.725 1.00 74.12 214 ASP A N 1
ATOM 1619 C CA . ASP A 1 214 ? -16.573 -6.275 12.885 1.00 74.12 214 ASP A CA 1
ATOM 1620 C C . ASP A 1 214 ? -17.123 -6.400 14.320 1.00 74.12 214 ASP A C 1
ATOM 1622 O O . ASP A 1 214 ? -18.295 -6.723 14.524 1.00 74.12 214 ASP A O 1
ATOM 1626 N N . LYS A 1 215 ? -16.295 -6.111 15.338 1.00 68.31 215 LYS A N 1
ATOM 1627 C CA . LYS A 1 215 ? -16.585 -6.326 16.775 1.00 68.31 215 LYS A CA 1
ATOM 1628 C C . LYS A 1 215 ? -16.940 -7.775 17.136 1.00 68.31 215 LYS A C 1
ATOM 1630 O O . LYS A 1 215 ? -17.546 -8.009 18.180 1.00 68.31 215 LYS A O 1
ATOM 1635 N N . LYS A 1 216 ? -16.598 -8.724 16.269 1.00 73.25 216 LYS A N 1
ATOM 1636 C CA . LYS A 1 216 ? -16.956 -10.138 16.410 1.00 73.25 216 LYS A CA 1
ATOM 1637 C C . LYS A 1 216 ? -15.755 -11.058 16.343 1.00 73.25 216 LYS A C 1
ATOM 1639 O O . LYS A 1 216 ? -15.854 -12.174 16.828 1.00 73.25 216 LYS A O 1
ATOM 1644 N N . GLN A 1 217 ? -14.645 -10.611 15.762 1.00 78.50 217 GLN A N 1
ATOM 1645 C CA . GLN A 1 217 ? -13.479 -11.457 15.553 1.00 78.50 217 GLN A CA 1
ATOM 1646 C C . GLN A 1 217 ? -12.203 -10.717 15.943 1.00 78.50 217 GLN A C 1
ATOM 1648 O O . GLN A 1 217 ? -12.024 -9.546 15.615 1.00 78.50 217 GLN A O 1
ATOM 1653 N N . LEU A 1 218 ? -11.332 -11.399 16.679 1.00 80.19 218 LEU A N 1
ATOM 1654 C CA . LEU A 1 218 ? -9.957 -10.990 16.925 1.00 80.19 218 LEU A CA 1
ATOM 1655 C C . LEU A 1 218 ? -9.096 -11.583 15.814 1.00 80.19 218 LEU A C 1
ATOM 1657 O O . LEU A 1 218 ? -8.997 -12.802 15.700 1.00 80.19 218 LEU A O 1
ATOM 1661 N N . GLU A 1 219 ? -8.468 -10.719 15.028 1.00 84.25 219 GLU A N 1
ATOM 1662 C CA . GLU A 1 219 ? -7.516 -11.096 13.988 1.00 84.25 219 GLU A CA 1
ATOM 1663 C C . GLU A 1 219 ? -6.102 -10.816 14.487 1.00 84.25 219 GLU A C 1
ATOM 1665 O O . GLU A 1 219 ? -5.780 -9.700 14.898 1.00 84.25 219 GLU A O 1
ATOM 1670 N N . ILE A 1 220 ? -5.252 -11.834 14.483 1.00 84.75 220 ILE A N 1
ATOM 1671 C CA . ILE A 1 220 ? -3.857 -11.743 14.899 1.00 84.75 220 ILE A CA 1
ATOM 1672 C C . ILE A 1 220 ? -2.991 -12.038 13.682 1.00 84.75 220 ILE A C 1
ATOM 1674 O O . ILE A 1 220 ? -3.029 -13.144 13.153 1.00 84.75 220 ILE A O 1
ATOM 1678 N N . HIS A 1 221 ? -2.184 -11.067 13.278 1.00 83.69 221 HIS A N 1
ATOM 1679 C CA . HIS A 1 221 ? -1.237 -11.179 12.178 1.00 83.69 221 HIS A CA 1
ATOM 1680 C C . HIS A 1 221 ? 0.171 -11.380 12.736 1.00 83.69 221 HIS A C 1
ATOM 1682 O O . HIS A 1 221 ? 0.691 -10.539 13.472 1.00 83.69 221 HIS A O 1
ATOM 1688 N N . LEU A 1 222 ? 0.782 -12.509 12.394 1.00 82.94 222 LEU A N 1
ATOM 1689 C CA . LEU A 1 222 ? 2.122 -12.890 12.815 1.00 82.94 222 LEU A CA 1
ATOM 1690 C C . LEU A 1 222 ? 3.066 -12.835 11.621 1.00 82.94 222 LEU A C 1
ATOM 1692 O O . LEU A 1 222 ? 2.990 -13.684 10.735 1.00 82.94 222 LEU A O 1
ATOM 1696 N N . GLU A 1 223 ? 3.986 -11.879 11.625 1.00 83.88 223 GLU A N 1
ATOM 1697 C CA . GLU A 1 223 ? 5.006 -11.776 10.584 1.00 83.88 223 GLU A CA 1
ATOM 1698 C C . GLU A 1 223 ? 6.106 -12.810 10.840 1.00 83.88 223 GLU A C 1
ATOM 1700 O O . GLU A 1 223 ? 6.694 -12.869 11.926 1.00 83.88 223 GLU A O 1
ATOM 1705 N N . LYS A 1 224 ? 6.423 -13.651 9.855 1.00 82.69 224 LYS A N 1
ATOM 1706 C CA . LYS A 1 224 ? 7.463 -14.670 10.016 1.00 82.69 224 LYS A CA 1
ATOM 1707 C C . LYS A 1 224 ? 8.838 -14.023 9.939 1.00 82.69 224 LYS A C 1
ATOM 1709 O O . LYS A 1 224 ? 9.211 -13.428 8.933 1.00 82.69 224 LYS A O 1
ATOM 1714 N N . ALA A 1 225 ? 9.681 -14.284 10.939 1.00 80.12 225 ALA A N 1
ATOM 1715 C CA . ALA A 1 225 ? 11.080 -13.855 10.886 1.00 80.12 225 ALA A CA 1
ATOM 1716 C C . ALA A 1 225 ? 11.862 -14.557 9.755 1.00 80.12 225 ALA A C 1
ATOM 1718 O O . ALA A 1 225 ? 12.885 -14.060 9.291 1.00 80.12 225 ALA A O 1
ATOM 1719 N N . ASN A 1 226 ? 11.405 -15.739 9.323 1.00 75.56 226 ASN A N 1
ATOM 1720 C CA . ASN A 1 226 ? 11.953 -16.473 8.187 1.00 75.56 226 ASN A CA 1
ATOM 1721 C C . ASN A 1 226 ? 10.869 -16.669 7.118 1.00 75.56 226 ASN A C 1
ATOM 1723 O O . ASN A 1 226 ? 10.063 -17.597 7.205 1.00 75.56 226 ASN A O 1
ATOM 1727 N N . LYS A 1 227 ? 10.901 -15.814 6.092 1.00 68.38 227 LYS A N 1
ATOM 1728 C CA . LYS A 1 227 ? 9.910 -15.715 5.004 1.00 68.38 227 LYS A CA 1
ATOM 1729 C C . LYS A 1 227 ? 10.020 -16.827 3.940 1.00 68.38 227 LYS A C 1
ATOM 1731 O O . LYS A 1 227 ? 9.627 -16.652 2.793 1.00 68.38 227 LYS A O 1
ATOM 1736 N N . GLN A 1 228 ? 10.622 -17.968 4.291 1.00 56.84 228 GLN A N 1
ATOM 1737 C CA . GLN A 1 228 ? 10.858 -19.104 3.385 1.00 56.84 228 GLN A CA 1
ATOM 1738 C C . GLN A 1 228 ? 10.293 -20.431 3.915 1.00 56.84 228 GLN A C 1
ATOM 1740 O O . GLN A 1 228 ? 10.566 -21.488 3.343 1.00 56.84 228 GLN A O 1
ATOM 1745 N N . LYS A 1 229 ? 9.530 -20.420 5.020 1.00 58.19 229 LYS A N 1
ATOM 1746 C CA . LYS A 1 229 ? 8.986 -21.647 5.622 1.00 58.19 229 LYS A CA 1
ATOM 1747 C C . LYS A 1 229 ? 7.516 -21.523 6.027 1.00 58.19 229 LYS A C 1
ATOM 1749 O O . LYS A 1 229 ? 7.132 -20.680 6.837 1.00 58.19 229 LYS A O 1
ATOM 1754 N N . TRP A 1 230 ? 6.715 -22.459 5.532 1.00 63.19 230 TRP A N 1
ATOM 1755 C CA . TRP A 1 230 ? 5.330 -22.685 5.950 1.00 63.19 230 TRP A CA 1
ATOM 1756 C C . TRP A 1 230 ? 5.262 -23.269 7.366 1.00 63.19 230 TRP A C 1
ATOM 1758 O O . TRP A 1 230 ? 6.218 -23.894 7.839 1.00 63.19 230 TRP A O 1
ATOM 1768 N N . TRP A 1 231 ? 4.168 -23.007 8.073 1.00 66.38 231 TRP A N 1
ATOM 1769 C CA . TRP A 1 231 ? 3.946 -23.457 9.441 1.00 66.38 231 TRP A CA 1
ATOM 1770 C C . TRP A 1 231 ? 2.958 -24.627 9.453 1.00 66.38 231 TRP A C 1
ATOM 1772 O O . TRP A 1 231 ? 1.793 -24.478 9.110 1.00 66.38 231 TRP A O 1
ATOM 1782 N N . ASP A 1 232 ? 3.406 -25.798 9.916 1.00 56.22 232 ASP A N 1
ATOM 1783 C CA . ASP A 1 232 ? 2.537 -26.983 10.046 1.00 56.22 232 ASP A CA 1
ATOM 1784 C C . ASP A 1 232 ? 1.396 -26.783 11.070 1.00 56.22 232 ASP A C 1
ATOM 1786 O O . ASP A 1 232 ? 0.373 -27.471 11.037 1.00 56.22 232 ASP A O 1
ATOM 1790 N N . CYS A 1 233 ? 1.603 -25.871 12.024 1.00 58.97 233 CYS A N 1
ATOM 1791 C CA . CYS A 1 233 ? 0.642 -25.441 13.038 1.00 58.97 233 CYS A CA 1
ATOM 1792 C C . CYS A 1 233 ? 1.028 -24.057 13.578 1.00 58.97 233 CYS A C 1
ATOM 1794 O O . CYS A 1 233 ? 2.200 -23.678 13.527 1.00 58.97 233 CYS A O 1
ATOM 1796 N N . VAL A 1 234 ? 0.068 -23.301 14.115 1.00 66.94 234 VAL A N 1
ATOM 1797 C CA . VAL A 1 234 ? 0.343 -21.993 14.737 1.00 66.94 234 VAL A CA 1
ATOM 1798 C C . VAL A 1 234 ? 1.084 -22.178 16.064 1.00 66.94 234 VAL A C 1
ATOM 1800 O O . VAL A 1 234 ? 2.151 -21.599 16.271 1.00 66.94 234 VAL A O 1
ATOM 1803 N N . ILE A 1 235 ? 0.558 -23.049 16.929 1.00 72.00 235 ILE A N 1
ATOM 1804 C CA . ILE A 1 235 ? 1.158 -23.430 18.209 1.00 72.00 235 ILE A CA 1
ATOM 1805 C C . ILE A 1 235 ? 1.658 -24.871 18.129 1.00 72.00 235 ILE A C 1
ATOM 1807 O O . ILE A 1 235 ? 0.950 -25.776 17.685 1.00 72.00 235 ILE A O 1
ATOM 1811 N N . LYS A 1 236 ? 2.876 -25.107 18.619 1.00 65.50 236 LYS A N 1
ATOM 1812 C CA . LYS A 1 236 ? 3.453 -26.447 18.745 1.00 65.50 236 LYS A CA 1
ATOM 1813 C C . LYS A 1 236 ? 2.609 -27.306 19.689 1.00 65.50 236 LYS A C 1
ATOM 1815 O O . LYS A 1 236 ? 2.637 -27.092 20.897 1.00 65.50 236 LYS A O 1
ATOM 1820 N N . GLY A 1 237 ? 1.947 -28.322 19.140 1.00 50.09 237 GLY A N 1
ATOM 1821 C CA . GLY A 1 237 ? 1.172 -29.307 19.904 1.00 50.09 237 GLY A CA 1
ATOM 1822 C C . GLY A 1 237 ? -0.344 -29.212 19.726 1.00 50.09 237 GLY A C 1
ATOM 1823 O O . GLY A 1 237 ? -1.035 -30.144 20.133 1.00 50.09 237 GLY A O 1
ATOM 1824 N N . ASP A 1 238 ? -0.842 -28.162 19.071 1.00 56.59 238 ASP A N 1
ATOM 1825 C CA . ASP A 1 238 ? -2.252 -28.039 18.692 1.00 56.59 238 ASP A CA 1
ATOM 1826 C C . ASP A 1 238 ? -2.575 -28.858 17.425 1.00 56.59 238 ASP A C 1
ATOM 1828 O O . ASP A 1 238 ? -1.665 -29.204 16.655 1.00 56.59 238 ASP A O 1
ATOM 1832 N N . PRO A 1 239 ? -3.856 -29.222 17.193 1.00 46.69 239 PRO A N 1
ATOM 1833 C CA . PRO A 1 239 ? -4.269 -29.894 15.965 1.00 46.69 239 PRO A CA 1
ATOM 1834 C C . PRO A 1 239 ? -3.813 -29.105 14.730 1.00 46.69 239 PRO A C 1
ATOM 1836 O O . PRO A 1 239 ? -3.897 -27.880 14.676 1.00 46.69 239 PRO A O 1
ATOM 1839 N N . LYS A 1 240 ? -3.278 -29.837 13.745 1.00 47.50 240 LYS A N 1
ATOM 1840 C CA . LYS A 1 240 ? -2.709 -29.276 12.511 1.00 47.50 240 LYS A CA 1
ATOM 1841 C C . LYS A 1 240 ? -3.739 -28.422 11.776 1.00 47.50 240 LYS A C 1
ATOM 1843 O O . LYS A 1 240 ? -4.906 -28.800 11.714 1.00 47.50 240 LYS A O 1
ATOM 1848 N N . ILE A 1 241 ? -3.274 -27.323 11.184 1.00 52.50 241 ILE A N 1
ATOM 1849 C CA . ILE A 1 241 ? -4.106 -26.412 10.390 1.00 52.50 241 ILE A CA 1
ATOM 1850 C C . ILE A 1 241 ? -4.758 -27.212 9.260 1.00 52.50 241 ILE A C 1
ATOM 1852 O O . ILE A 1 241 ? -4.074 -27.914 8.505 1.00 52.50 241 ILE A O 1
ATOM 1856 N N . ASP A 1 242 ? -6.083 -27.133 9.156 1.00 35.03 242 ASP A N 1
ATOM 1857 C CA . ASP A 1 242 ? -6.839 -27.827 8.119 1.00 35.03 242 ASP A CA 1
ATOM 1858 C C . ASP A 1 242 ? -6.659 -27.097 6.779 1.00 35.03 242 ASP A C 1
ATOM 1860 O O . ASP A 1 242 ? -7.383 -26.178 6.403 1.00 35.03 242 ASP A O 1
ATOM 1864 N N . THR A 1 243 ? -5.617 -27.500 6.058 1.00 40.94 243 THR A N 1
ATOM 1865 C CA . THR A 1 243 ? -5.193 -26.941 4.763 1.00 40.94 243 THR A CA 1
ATOM 1866 C C . THR A 1 243 ? -6.176 -27.192 3.607 1.00 40.94 243 THR A C 1
ATOM 1868 O O . THR A 1 243 ? -5.883 -26.845 2.464 1.00 40.94 243 THR A O 1
ATOM 1871 N N . THR A 1 244 ? -7.348 -27.781 3.864 1.00 40.53 244 THR A N 1
ATOM 1872 C CA . THR A 1 244 ? -8.348 -28.145 2.844 1.00 40.53 244 THR A CA 1
ATOM 1873 C C . THR A 1 244 ? -9.167 -26.966 2.306 1.00 40.53 244 THR A C 1
ATOM 1875 O O . THR A 1 244 ? -9.771 -27.092 1.241 1.00 40.53 244 THR A O 1
ATOM 1878 N N . LYS A 1 245 ? -9.164 -25.810 2.986 1.00 40.75 245 LYS A N 1
ATOM 1879 C CA . LYS A 1 245 ? -9.870 -24.583 2.551 1.00 40.75 245 LYS A CA 1
ATOM 1880 C C . LYS A 1 245 ? -8.962 -23.510 1.944 1.00 40.75 245 LYS A C 1
ATOM 1882 O O . LYS A 1 245 ? -9.429 -22.418 1.626 1.00 40.75 245 LYS A O 1
ATOM 1887 N N . LEU A 1 246 ? -7.681 -23.811 1.755 1.00 39.72 246 LEU A N 1
ATOM 1888 C CA . LEU A 1 246 ? -6.760 -22.934 1.044 1.00 39.72 246 LEU A CA 1
ATOM 1889 C C . LEU A 1 246 ? -6.959 -23.172 -0.453 1.00 39.72 246 LEU A C 1
ATOM 1891 O O . LEU A 1 246 ? -6.559 -24.208 -0.979 1.00 39.72 246 LEU A O 1
ATOM 1895 N N . VAL A 1 247 ? -7.595 -22.231 -1.147 1.00 32.59 247 VAL A N 1
ATOM 1896 C CA . VAL A 1 247 ? -7.436 -22.114 -2.599 1.00 32.59 247 VAL A CA 1
ATOM 1897 C C . VAL A 1 247 ? -6.123 -21.361 -2.805 1.00 32.59 247 VAL A C 1
ATOM 1899 O O . VAL A 1 247 ? -6.098 -20.151 -2.585 1.00 32.59 247 VAL A O 1
ATOM 1902 N N . PRO A 1 248 ? -5.011 -22.022 -3.168 1.00 39.53 248 PRO A N 1
ATOM 1903 C CA . PRO A 1 248 ? -3.823 -21.292 -3.557 1.00 39.53 248 PRO A CA 1
ATOM 1904 C C . PRO A 1 248 ? -4.132 -20.549 -4.855 1.00 39.53 248 PRO A C 1
ATOM 1906 O O . PRO A 1 248 ? -4.522 -21.157 -5.858 1.00 39.53 248 PRO A O 1
ATOM 1909 N N . ASP A 1 249 ? -3.917 -19.236 -4.858 1.00 40.34 249 ASP A N 1
ATOM 1910 C CA . ASP A 1 249 ? -3.731 -18.498 -6.098 1.00 40.34 249 ASP A CA 1
ATOM 1911 C C . ASP A 1 249 ? -2.493 -19.083 -6.795 1.00 40.34 249 ASP A C 1
ATOM 1913 O O . ASP A 1 249 ? -1.352 -18.703 -6.531 1.00 40.34 249 ASP A O 1
ATOM 1917 N N . ASN A 1 250 ? -2.718 -20.034 -7.706 1.00 38.00 250 ASN A N 1
ATOM 1918 C CA . ASN A 1 250 ? -1.719 -20.717 -8.545 1.00 38.00 250 ASN A CA 1
ATOM 1919 C C . ASN A 1 250 ? -0.901 -19.768 -9.452 1.00 38.00 250 ASN A C 1
ATOM 1921 O O . ASN A 1 250 ? -0.166 -20.207 -10.336 1.00 38.00 250 ASN A O 1
ATOM 1925 N N . SER A 1 251 ? -1.023 -18.458 -9.264 1.00 43.81 251 SER A N 1
ATOM 1926 C CA . SER A 1 251 ? -0.610 -17.435 -10.215 1.00 43.81 251 SER A CA 1
ATOM 1927 C C . SER A 1 251 ? 0.840 -16.968 -10.056 1.00 43.81 251 SER A C 1
ATOM 1929 O O . SER A 1 251 ? 1.248 -16.082 -10.800 1.00 43.81 251 SER A O 1
ATOM 1931 N N . ARG A 1 252 ? 1.637 -17.507 -9.115 1.00 49.22 252 ARG A N 1
ATOM 1932 C CA . ARG A 1 252 ? 2.986 -16.961 -8.820 1.00 49.22 252 ARG A CA 1
ATOM 1933 C C . ARG A 1 252 ? 4.107 -17.992 -8.646 1.00 49.22 252 ARG A C 1
ATOM 1935 O O . ARG A 1 252 ? 5.115 -17.710 -8.011 1.00 49.22 252 ARG A O 1
ATOM 1942 N N . LEU A 1 253 ? 3.996 -19.164 -9.278 1.00 44.84 253 LEU A N 1
ATOM 1943 C CA . LEU A 1 253 ? 5.097 -20.149 -9.325 1.00 44.84 253 LEU A CA 1
ATOM 1944 C C . LEU A 1 253 ? 6.311 -19.688 -10.169 1.00 44.84 253 LEU A C 1
ATOM 1946 O O . LEU A 1 253 ? 7.342 -20.360 -10.192 1.00 44.84 253 LEU A O 1
ATOM 1950 N N . SER A 1 254 ? 6.183 -18.583 -10.913 1.00 53.66 254 SER A N 1
ATOM 1951 C CA . SER A 1 254 ? 7.246 -17.990 -11.737 1.00 53.66 254 SER A CA 1
ATOM 1952 C C . SER A 1 254 ? 8.211 -17.091 -10.964 1.00 53.66 254 SER A C 1
ATOM 1954 O O . SER A 1 254 ? 9.301 -16.841 -11.466 1.00 53.66 254 SER A O 1
ATOM 1956 N N . ASP A 1 255 ? 7.810 -16.610 -9.783 1.00 54.72 255 ASP A N 1
ATOM 1957 C CA . ASP A 1 255 ? 8.564 -15.618 -9.000 1.00 54.72 255 ASP A CA 1
ATOM 1958 C C . ASP A 1 255 ?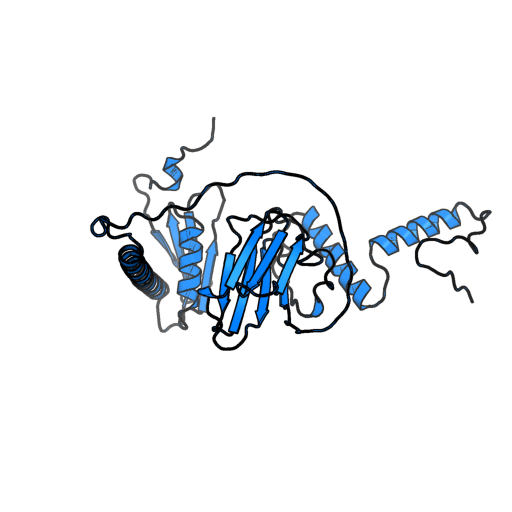 9.524 -16.280 -7.988 1.00 54.72 255 ASP A C 1
ATOM 1960 O O . ASP A 1 255 ? 10.275 -15.593 -7.300 1.00 54.72 255 ASP A O 1
ATOM 1964 N N . LEU A 1 256 ? 9.505 -17.616 -7.895 1.00 52.16 256 LEU A N 1
ATOM 1965 C CA . LEU A 1 256 ? 10.364 -18.406 -7.013 1.00 52.16 256 LEU A CA 1
ATOM 1966 C C . LEU A 1 256 ? 11.641 -18.843 -7.743 1.00 52.16 256 LEU A C 1
ATOM 1968 O O . LEU A 1 256 ? 11.599 -19.219 -8.918 1.00 52.16 256 LEU A O 1
ATOM 1972 N N . ASP A 1 257 ? 12.772 -18.834 -7.033 1.00 56.91 257 ASP A N 1
ATOM 1973 C CA . ASP A 1 257 ? 14.010 -19.445 -7.518 1.00 56.91 257 ASP A CA 1
ATOM 1974 C C . ASP A 1 257 ? 13.839 -20.967 -7.722 1.00 56.91 257 ASP A C 1
ATOM 1976 O O . ASP A 1 257 ? 12.891 -21.596 -7.238 1.00 56.91 257 ASP A O 1
ATOM 1980 N N . SER A 1 258 ? 14.727 -21.588 -8.508 1.00 58.72 258 SER A N 1
ATOM 1981 C CA . SER A 1 258 ? 14.577 -22.997 -8.911 1.00 58.72 258 SER A CA 1
ATOM 1982 C C . SER A 1 258 ? 14.528 -23.968 -7.727 1.00 58.72 258 SER A C 1
ATOM 1984 O O . SER A 1 258 ? 13.930 -25.038 -7.836 1.00 58.72 258 SER A O 1
ATOM 1986 N N . GLU A 1 259 ? 15.137 -23.596 -6.600 1.00 62.81 259 GLU A N 1
ATOM 1987 C CA . GLU A 1 259 ? 15.168 -24.399 -5.379 1.00 62.81 259 GLU A CA 1
ATOM 1988 C C . GLU A 1 259 ? 13.854 -24.287 -4.588 1.00 62.81 259 GLU A C 1
ATOM 1990 O O . GLU A 1 259 ? 13.256 -25.316 -4.258 1.00 62.81 259 GLU A O 1
ATOM 1995 N N . ALA A 1 260 ? 13.329 -23.074 -4.366 1.00 56.91 260 ALA A N 1
ATOM 1996 C CA . ALA A 1 260 ? 12.041 -22.883 -3.700 1.00 56.91 260 ALA A CA 1
ATOM 1997 C C . ALA A 1 260 ? 10.881 -23.443 -4.532 1.00 56.91 260 ALA A C 1
ATOM 1999 O O . ALA A 1 260 ? 9.952 -24.038 -3.983 1.00 56.91 260 ALA A O 1
ATOM 2000 N N . ARG A 1 261 ? 10.954 -23.342 -5.865 1.00 61.56 261 ARG A N 1
ATOM 2001 C CA . ARG A 1 261 ? 9.964 -23.947 -6.764 1.00 61.56 261 ARG A CA 1
ATOM 2002 C C . ARG A 1 261 ? 9.921 -25.468 -6.634 1.00 61.56 261 ARG A C 1
ATOM 2004 O O . ARG A 1 261 ? 8.834 -26.032 -6.528 1.00 61.56 261 ARG A O 1
ATOM 2011 N N . ALA A 1 262 ? 11.080 -26.127 -6.586 1.00 63.03 262 ALA A N 1
ATOM 2012 C CA . ALA A 1 262 ? 11.153 -27.574 -6.393 1.00 63.03 262 ALA A CA 1
ATOM 2013 C C . ALA A 1 262 ? 10.592 -27.998 -5.024 1.00 63.03 262 ALA A C 1
ATOM 2015 O O . ALA A 1 262 ? 9.918 -29.024 -4.922 1.00 63.03 262 ALA A O 1
ATOM 2016 N N . ALA A 1 263 ? 10.816 -27.194 -3.980 1.00 62.72 263 ALA A N 1
ATOM 2017 C CA . ALA A 1 263 ? 10.239 -27.428 -2.658 1.00 62.72 263 ALA A CA 1
ATOM 2018 C C . ALA A 1 263 ? 8.705 -27.277 -2.652 1.00 62.72 263 ALA A C 1
ATOM 2020 O O . ALA A 1 263 ? 8.016 -28.127 -2.087 1.00 62.72 263 ALA A O 1
ATOM 2021 N N . VAL A 1 264 ? 8.162 -26.255 -3.327 1.00 60.16 264 VAL A N 1
ATOM 2022 C CA . VAL A 1 264 ? 6.709 -26.039 -3.468 1.00 60.16 264 VAL A CA 1
ATOM 2023 C C . VAL A 1 264 ? 6.057 -27.146 -4.298 1.00 60.16 264 VAL A C 1
ATOM 2025 O O . VAL A 1 264 ? 5.031 -27.688 -3.891 1.00 60.16 264 VAL A O 1
ATOM 2028 N N . GLU A 1 265 ? 6.661 -27.541 -5.422 1.00 67.75 265 GLU A N 1
ATOM 2029 C CA . GLU A 1 265 ? 6.172 -28.648 -6.253 1.00 67.75 265 GLU A CA 1
ATOM 2030 C C . GLU A 1 265 ? 6.176 -29.974 -5.479 1.00 67.75 265 GLU A C 1
ATOM 2032 O O . GLU A 1 265 ? 5.178 -30.702 -5.505 1.00 67.75 265 GLU A O 1
ATOM 2037 N N . LYS A 1 266 ? 7.246 -30.259 -4.720 1.00 72.12 266 LYS A N 1
ATOM 2038 C CA . LYS A 1 266 ? 7.324 -31.432 -3.835 1.00 72.12 266 LYS A CA 1
ATOM 2039 C C . LYS A 1 266 ? 6.233 -31.394 -2.764 1.00 72.12 266 LYS A C 1
ATOM 2041 O O . LYS A 1 266 ? 5.549 -32.391 -2.554 1.00 72.12 266 LYS A O 1
ATOM 2046 N N . MET A 1 267 ? 6.027 -30.248 -2.123 1.00 58.56 267 MET A N 1
ATOM 2047 C CA . MET A 1 267 ? 5.027 -30.082 -1.068 1.00 58.56 267 MET A CA 1
ATOM 2048 C C . MET A 1 267 ? 3.592 -30.253 -1.596 1.00 58.56 267 MET A C 1
ATOM 2050 O O . MET A 1 267 ? 2.800 -30.980 -0.998 1.00 58.56 267 MET A O 1
ATOM 2054 N N . MET A 1 268 ? 3.265 -29.663 -2.754 1.00 61.47 268 MET A N 1
ATOM 2055 C CA . MET A 1 268 ? 1.959 -29.833 -3.409 1.00 61.47 268 MET A CA 1
ATOM 2056 C C . MET A 1 268 ? 1.723 -31.268 -3.895 1.00 61.47 268 MET A C 1
ATOM 2058 O O . MET A 1 268 ? 0.584 -31.743 -3.933 1.00 61.47 268 MET A O 1
ATOM 2062 N N . TYR A 1 269 ? 2.782 -31.964 -4.313 1.00 71.62 269 TYR A N 1
ATOM 2063 C CA . TYR A 1 269 ? 2.721 -33.384 -4.641 1.00 71.62 269 TYR A CA 1
ATOM 2064 C C . TYR A 1 269 ? 2.444 -34.217 -3.385 1.00 71.62 269 TYR A C 1
ATOM 2066 O O . TYR A 1 269 ? 1.493 -34.995 -3.378 1.00 71.62 269 TYR A O 1
ATOM 2074 N N . ASP A 1 270 ? 3.185 -33.994 -2.300 1.00 71.19 270 ASP A N 1
ATOM 2075 C CA . ASP A 1 270 ? 3.037 -34.731 -1.040 1.00 71.19 270 ASP A CA 1
ATOM 2076 C C . ASP A 1 270 ? 1.656 -34.531 -0.406 1.00 71.19 270 ASP A C 1
ATOM 2078 O O . ASP A 1 270 ? 1.082 -35.471 0.144 1.00 71.19 270 ASP A O 1
ATOM 2082 N N . GLN A 1 271 ? 1.082 -33.333 -0.529 1.00 55.09 271 GLN A N 1
ATOM 2083 C CA . GLN A 1 271 ? -0.272 -33.045 -0.062 1.00 55.09 271 GLN A CA 1
ATOM 2084 C C . GLN A 1 271 ? -1.337 -33.773 -0.897 1.00 55.09 271 GLN A C 1
ATOM 2086 O O . GLN A 1 271 ? -2.246 -34.382 -0.331 1.00 55.09 271 GLN A O 1
ATOM 2091 N N . ARG A 1 272 ? -1.198 -33.790 -2.233 1.00 69.56 272 ARG A N 1
ATOM 2092 C CA . ARG A 1 272 ? -2.081 -34.570 -3.121 1.00 69.56 272 ARG A CA 1
ATOM 2093 C C . ARG A 1 272 ? -1.983 -36.072 -2.863 1.00 69.56 272 ARG A C 1
ATOM 2095 O O . ARG A 1 272 ? -3.014 -36.737 -2.835 1.00 69.56 272 ARG A O 1
ATOM 2102 N N . GLN A 1 273 ? -0.776 -36.597 -2.640 1.00 66.44 273 GLN A N 1
ATOM 2103 C CA . GLN A 1 273 ? -0.572 -38.011 -2.312 1.00 66.44 273 GLN A CA 1
ATOM 2104 C C . GLN A 1 273 ? -1.212 -38.360 -0.962 1.00 66.44 273 GLN A C 1
ATOM 2106 O O . GLN A 1 273 ? -1.974 -39.319 -0.897 1.00 66.44 273 GLN A O 1
ATOM 2111 N N . LYS A 1 274 ? -1.024 -37.537 0.082 1.00 71.75 274 LYS A N 1
ATOM 2112 C CA . LYS A 1 274 ? -1.664 -37.745 1.396 1.00 71.75 274 LYS A CA 1
ATOM 2113 C C . LYS A 1 274 ? -3.190 -37.766 1.325 1.00 71.75 274 LYS A C 1
ATOM 2115 O O . LYS A 1 274 ? -3.802 -38.637 1.934 1.00 71.75 274 LYS A O 1
ATOM 2120 N N . LEU A 1 275 ? -3.802 -36.842 0.579 1.00 58.31 275 LEU A N 1
ATOM 2121 C CA . LEU A 1 275 ? -5.259 -36.817 0.388 1.00 58.31 275 LEU A CA 1
ATOM 2122 C C . LEU A 1 275 ? -5.765 -38.040 -0.388 1.00 58.31 275 LEU A C 1
ATOM 2124 O O . LEU A 1 275 ? -6.854 -38.534 -0.114 1.00 58.31 275 LEU A O 1
ATOM 2128 N N . ALA A 1 276 ? -4.963 -38.549 -1.323 1.00 68.31 276 ALA A N 1
ATOM 2129 C CA . ALA A 1 276 ? -5.251 -39.777 -2.056 1.00 68.31 276 ALA A CA 1
ATOM 2130 C C . ALA A 1 276 ? -4.922 -41.061 -1.264 1.00 68.31 276 ALA A C 1
ATOM 2132 O O . ALA A 1 276 ? -5.114 -42.152 -1.791 1.00 68.31 276 ALA A O 1
ATOM 2133 N N . GLY A 1 277 ? -4.419 -40.955 -0.025 1.00 68.69 277 GLY A N 1
ATOM 2134 C CA . GLY A 1 277 ? -3.973 -42.102 0.776 1.00 68.69 277 GLY A CA 1
ATOM 2135 C C . GLY A 1 277 ? -2.702 -42.782 0.250 1.00 68.69 277 GLY A C 1
ATOM 2136 O O . GLY A 1 277 ? -2.379 -43.895 0.657 1.00 68.69 277 GLY A O 1
ATOM 2137 N N . ASN A 1 278 ? -1.980 -42.122 -0.652 1.00 68.88 278 ASN A N 1
ATOM 2138 C CA . ASN A 1 278 ? -0.770 -42.621 -1.287 1.00 68.88 278 ASN A CA 1
ATOM 2139 C C . ASN A 1 278 ? 0.497 -42.144 -0.547 1.00 68.88 278 ASN A C 1
ATOM 2141 O O . ASN A 1 278 ? 0.485 -41.087 0.091 1.00 68.88 278 ASN A O 1
ATOM 2145 N N . PRO A 1 279 ? 1.620 -42.879 -0.662 1.00 72.31 279 PRO A N 1
ATOM 2146 C CA . PRO A 1 279 ? 2.876 -42.512 -0.013 1.00 72.31 279 PRO A CA 1
ATOM 2147 C C . PRO A 1 279 ? 3.443 -41.193 -0.557 1.00 72.31 279 PRO A C 1
ATOM 2149 O O . PRO A 1 279 ? 3.435 -40.946 -1.766 1.00 72.31 279 PRO A O 1
ATOM 2152 N N . THR A 1 280 ? 3.973 -40.368 0.345 1.00 77.25 280 THR A N 1
ATOM 2153 C CA . THR A 1 280 ? 4.660 -39.097 0.036 1.00 77.25 280 THR A CA 1
ATOM 2154 C C . THR A 1 280 ? 5.967 -39.311 -0.731 1.00 77.25 280 THR A C 1
ATOM 2156 O O . THR A 1 280 ? 6.506 -40.412 -0.762 1.00 77.25 280 THR A O 1
ATOM 2159 N N . SER A 1 281 ? 6.539 -38.260 -1.323 1.00 72.94 281 SER A N 1
ATOM 2160 C CA . SER A 1 281 ? 7.812 -38.307 -2.055 1.00 72.94 281 SER A CA 1
ATOM 2161 C C . SER A 1 281 ? 8.966 -38.860 -1.207 1.00 72.94 281 SER A C 1
ATOM 2163 O O . SER A 1 281 ? 9.771 -39.649 -1.705 1.00 72.94 281 SER A O 1
ATOM 2165 N N . ASP A 1 282 ? 9.035 -38.512 0.083 1.00 71.69 282 ASP A N 1
ATOM 2166 C CA . ASP A 1 282 ? 10.074 -39.034 0.982 1.00 71.69 282 ASP A CA 1
ATOM 2167 C C . ASP A 1 282 ? 9.837 -40.506 1.350 1.00 71.69 282 ASP A C 1
ATOM 2169 O O . ASP A 1 282 ? 10.790 -41.284 1.432 1.00 71.69 282 ASP A O 1
ATOM 2173 N N . GLU A 1 283 ? 8.579 -40.924 1.501 1.00 72.56 283 GLU A N 1
ATOM 2174 C CA . GLU A 1 283 ? 8.223 -42.332 1.708 1.00 72.56 283 GLU A CA 1
ATOM 2175 C C . GLU A 1 283 ? 8.469 -43.172 0.452 1.00 72.56 283 GLU A C 1
ATOM 2177 O O . GLU A 1 283 ? 9.012 -44.267 0.566 1.00 72.56 283 GLU A O 1
ATOM 2182 N N . GLN A 1 284 ? 8.164 -42.649 -0.739 1.00 75.44 284 GLN A N 1
ATOM 2183 C CA . GLN A 1 284 ? 8.452 -43.289 -2.027 1.00 75.44 284 GLN A CA 1
ATOM 2184 C C . GLN A 1 284 ? 9.960 -43.472 -2.218 1.00 75.44 284 GLN A C 1
ATOM 2186 O O . GLN A 1 284 ? 10.411 -44.571 -2.535 1.00 75.44 284 GLN A O 1
ATOM 2191 N N . LYS A 1 285 ? 10.766 -42.436 -1.941 1.00 76.19 285 LYS A N 1
ATOM 2192 C CA . LYS A 1 285 ? 12.234 -42.548 -1.966 1.00 76.19 285 LYS A CA 1
ATOM 2193 C C . LYS A 1 285 ? 12.736 -43.576 -0.960 1.00 76.19 285 LYS A C 1
ATOM 2195 O O . LYS A 1 285 ? 13.617 -44.368 -1.284 1.00 76.19 285 LYS A O 1
ATOM 2200 N N . ARG A 1 286 ? 12.176 -43.593 0.252 1.00 71.31 286 ARG A N 1
ATOM 2201 C CA . ARG A 1 286 ? 12.552 -44.563 1.287 1.00 71.31 286 ARG A CA 1
ATOM 2202 C C . ARG A 1 286 ? 12.189 -45.993 0.885 1.00 71.31 286 ARG A C 1
ATOM 2204 O O . ARG A 1 286 ? 13.003 -46.890 1.089 1.00 71.31 286 ARG A O 1
ATOM 2211 N N . GLN A 1 287 ? 11.021 -46.197 0.279 1.00 70.19 287 GLN A N 1
ATOM 2212 C CA . GLN A 1 287 ? 10.595 -47.481 -0.278 1.00 70.19 287 GLN A CA 1
ATOM 2213 C C . GLN A 1 287 ? 11.493 -47.917 -1.435 1.00 70.19 287 GLN A C 1
ATOM 2215 O O . GLN A 1 287 ? 11.869 -49.081 -1.499 1.00 70.19 287 GLN A O 1
ATOM 2220 N N . GLU A 1 288 ? 11.896 -47.003 -2.319 1.00 78.31 288 GLU A N 1
ATOM 2221 C CA . GLU A 1 288 ? 12.777 -47.340 -3.437 1.00 78.31 288 GLU A CA 1
ATOM 2222 C C . GLU A 1 288 ? 14.187 -47.715 -2.966 1.00 78.31 288 GLU A C 1
ATOM 2224 O O . GLU A 1 288 ? 14.750 -48.705 -3.438 1.00 78.31 288 GLU A O 1
ATOM 2229 N N . VAL A 1 289 ? 14.746 -46.966 -2.010 1.00 78.62 289 VAL A N 1
ATOM 2230 C CA . VAL A 1 289 ? 16.039 -47.294 -1.389 1.00 78.62 289 VAL A CA 1
ATOM 2231 C C . VAL A 1 289 ? 15.967 -48.653 -0.696 1.00 78.62 289 VAL A C 1
ATOM 2233 O O . VAL A 1 289 ? 16.874 -49.467 -0.846 1.00 78.62 289 VAL A O 1
ATOM 2236 N N . PHE A 1 290 ? 14.871 -48.930 0.009 1.00 69.62 290 PHE A N 1
ATOM 2237 C CA . PHE A 1 290 ? 14.661 -50.216 0.663 1.00 69.62 290 PHE A CA 1
ATOM 2238 C C . PHE A 1 290 ? 14.497 -51.365 -0.340 1.00 69.62 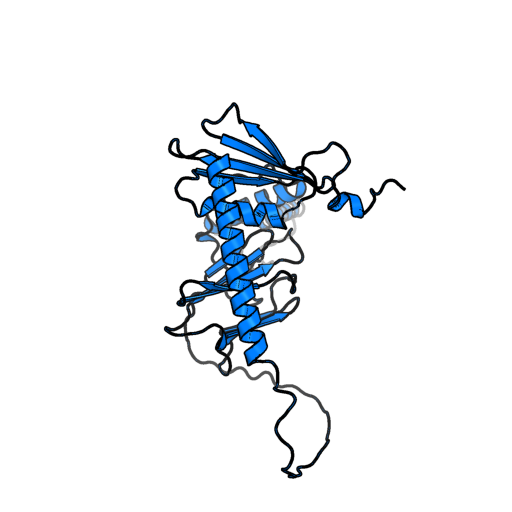290 PHE A C 1
ATOM 2240 O O . PHE A 1 290 ? 15.114 -52.412 -0.169 1.00 69.62 290 PHE A O 1
ATOM 2247 N N . ARG A 1 291 ? 13.750 -51.159 -1.430 1.00 75.50 291 ARG A N 1
ATOM 2248 C CA . ARG A 1 291 ? 13.603 -52.151 -2.503 1.00 75.50 291 ARG A CA 1
ATOM 2249 C C . ARG A 1 291 ? 14.953 -52.485 -3.137 1.00 75.50 291 ARG A C 1
ATOM 2251 O O . ARG A 1 291 ? 15.286 -53.657 -3.261 1.00 75.50 291 ARG A O 1
ATOM 2258 N N . LYS A 1 292 ? 15.764 -51.470 -3.462 1.00 78.00 292 LYS A N 1
ATOM 2259 C CA . LYS A 1 292 ? 17.128 -51.678 -3.984 1.00 78.00 292 LYS A CA 1
ATOM 2260 C C . LYS A 1 292 ? 18.011 -52.432 -2.987 1.00 78.00 292 LYS A C 1
ATOM 2262 O O . LYS A 1 292 ? 18.820 -53.255 -3.397 1.00 78.00 292 LYS A O 1
ATOM 2267 N N . PHE A 1 293 ? 17.845 -52.179 -1.689 1.00 74.94 293 PHE A N 1
ATOM 2268 C CA . PHE A 1 293 ? 18.570 -52.891 -0.638 1.00 74.94 293 PHE A CA 1
ATOM 2269 C C . PHE A 1 293 ? 18.156 -54.369 -0.536 1.00 74.94 293 PHE A C 1
ATOM 2271 O O . PHE A 1 293 ? 19.018 -55.231 -0.401 1.00 74.94 293 PHE A O 1
ATOM 2278 N N . GLN A 1 294 ? 16.863 -54.680 -0.666 1.00 72.19 294 GLN A N 1
ATOM 2279 C CA . GLN A 1 294 ? 16.367 -56.062 -0.700 1.00 72.19 294 GLN A CA 1
ATOM 2280 C C . GLN A 1 294 ? 16.832 -56.821 -1.952 1.00 72.19 294 GLN A C 1
ATOM 2282 O O . GLN A 1 294 ? 17.237 -57.974 -1.849 1.00 72.19 294 GLN A O 1
ATOM 2287 N N . GLU A 1 295 ? 16.834 -56.170 -3.119 1.00 74.12 295 GLU A N 1
ATOM 2288 C CA . GLU A 1 295 ? 17.330 -56.754 -4.376 1.00 74.12 295 GLU A CA 1
ATOM 2289 C C . GLU A 1 295 ? 18.831 -57.086 -4.316 1.00 74.12 295 GLU A C 1
ATOM 2291 O O . GLU A 1 295 ? 19.272 -58.074 -4.900 1.00 74.12 295 GLU A O 1
ATOM 2296 N N . GLN A 1 296 ? 19.620 -56.277 -3.601 1.00 76.31 296 GLN A N 1
ATOM 2297 C CA . GLN A 1 296 ? 21.067 -56.472 -3.447 1.00 76.31 296 GLN A CA 1
ATOM 2298 C C . GLN A 1 296 ? 21.439 -57.462 -2.335 1.00 76.31 296 GLN A C 1
ATOM 2300 O O . GLN A 1 296 ? 22.558 -57.975 -2.328 1.00 76.31 296 GLN A O 1
ATOM 2305 N N . HIS A 1 297 ? 20.514 -57.759 -1.420 1.00 68.25 297 HIS A N 1
ATOM 2306 C CA . HIS A 1 297 ? 20.727 -58.678 -0.301 1.00 68.25 297 HIS A CA 1
ATOM 2307 C C . HIS A 1 297 ? 19.603 -59.727 -0.199 1.00 68.25 297 HIS A C 1
ATOM 2309 O O . HIS A 1 297 ? 18.895 -59.770 0.809 1.00 68.25 297 HIS A O 1
ATOM 2315 N N . PRO A 1 298 ? 19.457 -60.610 -1.210 1.00 66.81 298 PRO A N 1
ATOM 2316 C CA . PRO A 1 298 ? 18.406 -61.631 -1.253 1.00 66.81 298 PRO A CA 1
ATOM 2317 C C . PRO A 1 298 ? 18.545 -62.716 -0.170 1.00 66.81 298 PRO A C 1
ATOM 2319 O O . PRO A 1 298 ? 17.606 -63.472 0.056 1.00 66.81 298 PRO A O 1
ATOM 2322 N N . GLU A 1 299 ? 19.698 -62.802 0.505 1.00 63.16 299 GLU A N 1
ATOM 2323 C CA . GLU A 1 299 ? 19.946 -63.744 1.609 1.00 63.16 299 GLU A CA 1
ATOM 2324 C C . GLU A 1 299 ? 19.416 -63.259 2.972 1.00 63.16 299 GLU A C 1
ATOM 2326 O O . GLU A 1 299 ? 19.404 -64.028 3.933 1.00 63.16 299 GLU A O 1
ATOM 2331 N N . MET A 1 300 ? 18.983 -61.997 3.088 1.00 61.12 300 MET A N 1
ATOM 2332 C CA . MET A 1 300 ? 18.450 -61.452 4.341 1.00 61.12 300 MET A CA 1
ATOM 2333 C C . MET A 1 300 ? 16.916 -61.532 4.373 1.00 61.12 300 MET A C 1
ATOM 2335 O O . MET A 1 300 ? 16.231 -60.932 3.548 1.00 61.12 300 MET A O 1
ATOM 2339 N N . ASP A 1 301 ? 16.368 -62.256 5.354 1.00 59.19 301 ASP A N 1
ATOM 2340 C CA . ASP A 1 301 ? 14.924 -62.368 5.593 1.00 59.19 301 ASP A CA 1
ATOM 2341 C C . ASP A 1 301 ? 14.401 -61.162 6.396 1.00 59.19 301 ASP A C 1
ATOM 2343 O O . ASP A 1 301 ? 14.670 -61.007 7.589 1.00 59.19 301 ASP A O 1
ATOM 2347 N N . PHE A 1 302 ? 13.638 -60.294 5.729 1.00 61.38 302 PHE A N 1
ATOM 2348 C CA . PHE A 1 302 ? 13.033 -59.103 6.334 1.00 61.38 302 PHE A CA 1
ATOM 2349 C C . PHE A 1 302 ? 11.603 -59.322 6.848 1.00 61.38 302 PHE A C 1
ATOM 2351 O O . PHE A 1 302 ? 10.965 -58.355 7.269 1.00 61.38 302 PHE A O 1
ATOM 2358 N N . SER A 1 303 ? 11.085 -60.556 6.850 1.00 61.97 303 SER A N 1
ATOM 2359 C CA . SER A 1 303 ? 9.709 -60.852 7.285 1.00 61.97 303 SER A CA 1
ATOM 2360 C C . SER A 1 303 ? 9.396 -60.406 8.725 1.00 61.97 303 SER A C 1
ATOM 2362 O O . SER A 1 303 ? 8.252 -60.068 9.021 1.00 61.97 303 SER A O 1
ATOM 2364 N N . ASN A 1 304 ? 10.410 -60.306 9.596 1.00 51.06 304 ASN A N 1
ATOM 2365 C CA . ASN A 1 304 ? 10.276 -59.900 11.004 1.00 51.06 304 ASN A CA 1
ATOM 2366 C C . ASN A 1 304 ? 10.862 -58.514 11.346 1.00 51.06 304 ASN A C 1
ATOM 2368 O O . ASN A 1 304 ? 10.945 -58.143 12.522 1.00 51.06 304 ASN A O 1
ATOM 2372 N N . ALA A 1 305 ? 11.279 -57.726 10.354 1.00 54.97 305 ALA A N 1
ATOM 2373 C CA . ALA A 1 305 ? 11.907 -56.434 10.606 1.00 54.97 305 ALA A CA 1
ATOM 2374 C C . ALA A 1 305 ? 10.858 -55.350 10.926 1.00 54.97 305 ALA A C 1
ATOM 2376 O O . ALA A 1 305 ? 10.094 -54.914 10.065 1.00 54.97 305 ALA A O 1
ATOM 2377 N N . LYS A 1 306 ? 10.821 -54.882 12.182 1.00 49.41 306 LYS A N 1
ATOM 2378 C CA . LYS A 1 306 ? 9.959 -53.764 12.595 1.00 49.41 306 LYS A CA 1
ATOM 2379 C C . LYS A 1 306 ? 10.594 -52.428 12.223 1.00 49.41 306 LYS A C 1
ATOM 2381 O O . LYS A 1 306 ? 11.414 -51.891 12.965 1.00 49.41 306 LYS A O 1
ATOM 2386 N N . PHE A 1 307 ? 10.157 -51.862 11.106 1.00 52.91 307 PHE A N 1
ATOM 2387 C CA . PHE A 1 307 ? 10.435 -50.474 10.750 1.00 52.91 307 PHE A CA 1
ATOM 2388 C C . PHE A 1 307 ? 9.208 -49.618 11.069 1.00 52.91 307 PHE A C 1
ATOM 2390 O O . PHE A 1 307 ? 8.085 -49.988 10.735 1.00 52.91 307 PHE A O 1
ATOM 2397 N N . GLY A 1 308 ? 9.424 -48.511 11.786 1.00 45.06 308 GLY A N 1
ATOM 2398 C CA . GLY A 1 308 ? 8.383 -47.711 12.438 1.00 45.06 308 GLY A CA 1
ATOM 2399 C C . GLY A 1 308 ? 7.125 -47.471 11.598 1.00 45.06 308 GLY A C 1
ATOM 2400 O O . GLY A 1 308 ? 7.109 -46.581 10.756 1.00 45.06 308 GLY A O 1
ATOM 2401 N N . GLY A 1 309 ? 6.073 -48.242 11.894 1.00 47.22 309 GLY A N 1
ATOM 2402 C CA . GLY A 1 309 ? 4.704 -48.000 11.436 1.00 47.22 309 GLY A CA 1
ATOM 2403 C C . GLY A 1 309 ? 4.143 -48.947 10.373 1.00 47.22 309 GLY A C 1
ATOM 2404 O O . GLY A 1 309 ? 2.937 -48.909 10.161 1.00 47.22 309 GLY A O 1
ATOM 2405 N N . PHE A 1 310 ? 4.936 -49.827 9.755 1.00 40.88 310 PHE A N 1
ATOM 2406 C CA . PHE A 1 310 ? 4.418 -50.742 8.728 1.00 40.88 310 PHE A CA 1
ATOM 2407 C C . PHE A 1 310 ? 4.448 -52.199 9.200 1.00 40.88 310 PHE A C 1
ATOM 2409 O O . PHE A 1 310 ? 5.507 -52.791 9.400 1.00 40.88 310 PHE A O 1
ATOM 2416 N N . LEU A 1 311 ? 3.256 -52.778 9.378 1.00 36.25 311 LEU A N 1
ATOM 2417 C CA . LEU A 1 311 ? 3.062 -54.226 9.360 1.00 36.25 311 LEU A CA 1
ATOM 2418 C C . LEU A 1 311 ? 3.211 -54.683 7.910 1.00 36.25 311 LEU A C 1
ATOM 2420 O O . LEU A 1 311 ? 2.447 -54.256 7.046 1.00 36.25 311 LEU A O 1
ATOM 2424 N N . ASN A 1 312 ? 4.177 -55.558 7.653 1.00 39.41 312 ASN A N 1
ATOM 2425 C CA . ASN A 1 312 ? 4.245 -56.303 6.407 1.00 39.41 312 ASN A CA 1
ATOM 2426 C C . ASN A 1 312 ? 3.094 -57.324 6.414 1.00 39.41 312 ASN A C 1
ATOM 2428 O O . ASN A 1 312 ? 3.243 -58.426 6.935 1.00 39.41 312 ASN A O 1
ATOM 2432 N N . GLN A 1 313 ? 1.904 -56.933 5.951 1.00 34.47 313 GLN A N 1
ATOM 2433 C CA . GLN A 1 313 ? 0.833 -57.888 5.670 1.00 34.47 313 GLN A CA 1
ATOM 2434 C C . GLN A 1 313 ? 0.992 -58.376 4.232 1.00 34.47 313 GLN A C 1
ATOM 2436 O O . GLN A 1 313 ? 0.404 -57.833 3.302 1.00 34.47 313 GLN A O 1
ATOM 2441 N N . SER A 1 314 ? 1.816 -59.400 4.061 1.00 35.47 314 SER A N 1
ATOM 2442 C CA . SER A 1 314 ? 1.781 -60.274 2.893 1.00 35.47 314 SER A CA 1
ATOM 2443 C C . SER A 1 314 ? 0.697 -61.334 3.117 1.00 35.47 314 SER A C 1
ATOM 2445 O O . SER A 1 314 ? 0.810 -62.135 4.046 1.00 35.47 314 SER A O 1
ATOM 2447 N N . SER A 1 315 ? -0.366 -61.291 2.305 1.00 32.38 315 SER A N 1
ATOM 2448 C CA . SER A 1 315 ? -1.174 -62.480 1.980 1.00 32.38 315 SER A CA 1
ATOM 2449 C C . SER A 1 315 ? -0.478 -63.286 0.894 1.00 32.38 315 SER A C 1
ATOM 2451 O O . SER A 1 315 ? 0.165 -62.641 0.034 1.00 32.38 315 SER A O 1
#

InterPro domains:
  IPR007052 CS domain [PF04969] (150-224)
  IPR007052 CS domain [PS51203] (146-235)
  IPR008193 DNA-directed RNA polymerase Rpb11, 13-16kDa subunit, conserved site [PS01154] (35-66)
  IPR008978 HSP20-like chaperone [G3DSA:2.60.40.790] (154-269)
  IPR008978 HSP20-like chaperone [SSF49764] (154-307)
  IPR009025 DNA-directed RNA polymerase, RBP11-like dimerisation domain [PF13656] (31-102)
  IPR022905 DNA-directed RNA polymerase subunit Rpo11-like [MF_00261] (23-105)
  IPR036603 RNA polymerase, RBP11-like subunit [G3DSA:3.30.1360.10] (1-115)
  IPR036603 RNA polymerase, RBP11-like subunit [SSF55257] (1-109)
  IPR037685 RNA polymerase RBP11 [cd06926] (13-105)
  IPR037898 NudC family [PTHR12356] (156-303)

Organism: NCBI:txid417184

pLDDT: mean 72.04, std 22.45, range [20.83, 97.75]